Protein AF-A0A960FLU2-F1 (afdb_monomer)

Solvent-accessible surface area (backbone atoms only — not comparable to full-atom values): 10650 Å² total; per-residue (Å²): 139,80,83,83,71,93,53,88,83,49,62,87,50,45,65,53,52,46,10,24,56,33,65,61,5,46,48,40,27,52,54,37,28,43,54,48,35,31,74,69,66,61,40,64,70,74,78,55,88,62,84,93,39,71,61,43,25,52,50,42,4,44,9,71,39,20,44,41,74,74,63,35,96,69,41,38,63,63,48,35,64,67,31,51,87,71,72,49,76,64,57,38,68,63,45,50,53,49,53,65,73,46,57,86,33,58,56,45,65,52,51,40,39,42,39,45,72,73,70,62,47,56,72,68,55,42,24,54,48,32,31,71,61,58,69,33,57,66,75,58,16,47,54,49,47,54,43,48,67,33,90,83,42,35,70,48,52,50,20,61,55,52,11,30,60,51,42,50,63,55,29,63,88,37,67,69,48,50,56,40,68,33,46,47,94,73,49,69,69,72,57,73,108

pLDDT: mean 94.39, std 5.75, range [55.12, 98.5]

Foldseek 3Di:
DDDDPVDDDALLCVLLVCQLVDPPADVVLLVQQCVFVCVPVNNCVSVDDDAPDLLLLQRLQLSNCRQCLVCNPQCLVVSCVVCVVVVRDGDSVVSSVVCVVCPVLLCQLVVLLCCCPVVVDDLVVSLVSCCVRVVDDSVVSNVSSVQCPDPRRVVSSCSNSVSNVLQCQQCVSPVVSSVCSSHPPDGSVNSVD

Nearest PDB structures (foldseek):
  4eqq-assembly1_B  TM=3.904E-01  e=3.796E+00  Streptococcus phage TP-J34
  5sv0-assembly1_B  TM=1.506E-01  e=7.229E+00  Escherichia col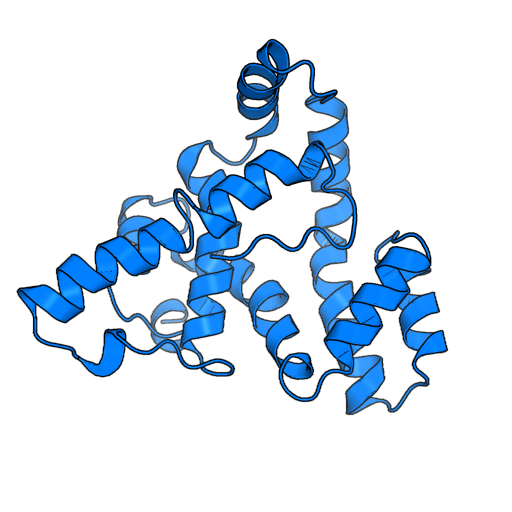i DH1

Radius of gyration: 17.61 Å; Cα contacts (8 Å, |Δi|>4): 225; chains: 1; bounding box: 40×45×48 Å

Sequence (193 aa):
MAINVDLPVLSPTLAHLVAHEAYPGHHTEHSRKEVGLVRRQGHLEETIFLVGTPQCLLAEGLADLGLEVLVGERPEPVVAEHLRPLAVPYDAEVVARVAVATQSLDTVRGNAALLLHEDGADPDEAVAYLERWSLLPRARAEKAVSFLSDPTWRSYISCYVEGLPLCRAWVGGDPARFGRLLSEPLTPAQLQA

Mean predicted aligned error: 3.42 Å

Structure (mmCIF, N/CA/C/O backbone):
data_AF-A0A960FLU2-F1
#
_entry.id   AF-A0A960FLU2-F1
#
loop_
_atom_site.group_PDB
_atom_site.id
_atom_site.type_symbol
_atom_site.label_atom_id
_atom_site.label_alt_id
_atom_site.label_comp_id
_atom_site.label_asym_id
_atom_site.label_entity_id
_atom_site.label_seq_id
_atom_site.pdbx_PDB_ins_code
_atom_site.Cartn_x
_atom_site.Cartn_y
_atom_site.Cartn_z
_atom_site.occupancy
_atom_site.B_iso_or_equiv
_atom_site.auth_seq_id
_atom_site.auth_comp_id
_atom_site.auth_asym_id
_atom_site.auth_atom_id
_atom_site.pdbx_PDB_model_num
ATOM 1 N N . MET A 1 1 ? 6.665 9.732 10.527 1.00 55.12 1 MET A N 1
ATOM 2 C CA . MET A 1 1 ? 6.547 9.827 9.061 1.00 55.12 1 MET A CA 1
ATOM 3 C C . MET A 1 1 ? 7.819 10.449 8.522 1.00 55.12 1 MET A C 1
ATOM 5 O O . MET A 1 1 ? 8.189 11.531 8.970 1.00 55.12 1 MET A O 1
ATOM 9 N N . ALA A 1 2 ? 8.504 9.749 7.629 1.00 62.59 2 ALA A N 1
ATOM 10 C CA . ALA A 1 2 ? 9.664 10.255 6.910 1.00 62.59 2 ALA A CA 1
ATOM 11 C C . ALA A 1 2 ? 9.455 9.894 5.440 1.00 62.59 2 ALA A C 1
ATOM 13 O O . ALA A 1 2 ? 9.234 8.732 5.130 1.00 62.59 2 ALA A O 1
ATOM 14 N N . ILE A 1 3 ? 9.483 10.885 4.551 1.00 69.50 3 ILE A N 1
ATOM 15 C CA . ILE A 1 3 ? 9.337 10.646 3.113 1.00 69.50 3 ILE A CA 1
ATOM 16 C C . ILE A 1 3 ? 10.726 10.339 2.554 1.00 69.50 3 ILE A C 1
ATOM 18 O O . ILE A 1 3 ? 11.650 11.133 2.741 1.00 69.50 3 ILE A O 1
ATOM 22 N N . ASN A 1 4 ? 10.881 9.204 1.868 1.00 68.56 4 ASN A N 1
ATOM 23 C CA . ASN A 1 4 ? 12.124 8.895 1.166 1.00 68.56 4 ASN A CA 1
ATOM 24 C C . ASN A 1 4 ? 12.274 9.824 -0.054 1.00 68.56 4 ASN A C 1
ATOM 26 O O . ASN A 1 4 ? 11.439 9.816 -0.957 1.00 68.56 4 ASN A O 1
ATOM 30 N N . VAL A 1 5 ? 13.347 10.617 -0.063 1.00 76.50 5 VAL A N 1
ATOM 31 C CA . VAL A 1 5 ? 13.680 11.586 -1.122 1.00 76.50 5 VAL A CA 1
ATOM 32 C C . VAL A 1 5 ? 14.936 11.199 -1.914 1.00 76.50 5 VAL A C 1
ATOM 34 O O . VAL A 1 5 ? 15.438 12.006 -2.693 1.00 76.50 5 VAL A O 1
ATOM 37 N N . ASP A 1 6 ? 15.439 9.970 -1.747 1.00 77.62 6 ASP A N 1
ATOM 38 C CA . ASP A 1 6 ? 16.624 9.455 -2.453 1.00 77.62 6 ASP A CA 1
ATOM 39 C C . ASP A 1 6 ? 16.416 9.439 -3.975 1.00 77.62 6 ASP A C 1
ATOM 41 O O . ASP A 1 6 ? 17.362 9.574 -4.750 1.00 77.62 6 ASP A O 1
ATOM 45 N N . LEU A 1 7 ? 15.165 9.266 -4.408 1.00 80.25 7 LEU A N 1
ATOM 46 C CA . LEU A 1 7 ? 14.752 9.322 -5.803 1.00 80.25 7 LEU A CA 1
ATOM 47 C C . LEU A 1 7 ? 13.599 10.318 -5.969 1.00 80.25 7 LEU A C 1
ATOM 49 O O . LEU A 1 7 ? 12.751 10.424 -5.081 1.00 80.25 7 LEU A O 1
ATOM 53 N N . PRO A 1 8 ? 13.504 11.013 -7.119 1.00 85.56 8 PRO A N 1
ATOM 54 C CA . PRO A 1 8 ? 12.396 11.920 -7.378 1.00 85.56 8 PRO A CA 1
ATOM 55 C C . PRO A 1 8 ? 11.039 11.215 -7.282 1.00 85.56 8 PRO A C 1
ATOM 57 O O . PRO A 1 8 ? 10.806 10.185 -7.931 1.00 85.56 8 PRO A O 1
ATOM 60 N N . VAL A 1 9 ? 10.125 11.810 -6.516 1.00 88.12 9 VAL A N 1
ATOM 61 C CA . VAL A 1 9 ? 8.717 11.407 -6.491 1.00 88.12 9 VAL A CA 1
ATOM 62 C C . VAL A 1 9 ? 8.083 11.796 -7.823 1.00 88.12 9 VAL A C 1
ATOM 64 O O . VAL A 1 9 ? 8.209 12.933 -8.276 1.00 88.12 9 VAL A O 1
ATOM 67 N N . LEU A 1 10 ? 7.415 10.841 -8.469 1.00 91.31 10 LEU A N 1
ATOM 68 C CA . LEU A 1 10 ? 6.755 11.079 -9.748 1.00 91.31 10 LEU A CA 1
ATOM 69 C C . LEU A 1 10 ? 5.368 11.681 -9.510 1.00 91.31 10 LEU A C 1
ATOM 71 O O . LEU A 1 10 ? 4.680 11.316 -8.556 1.00 91.3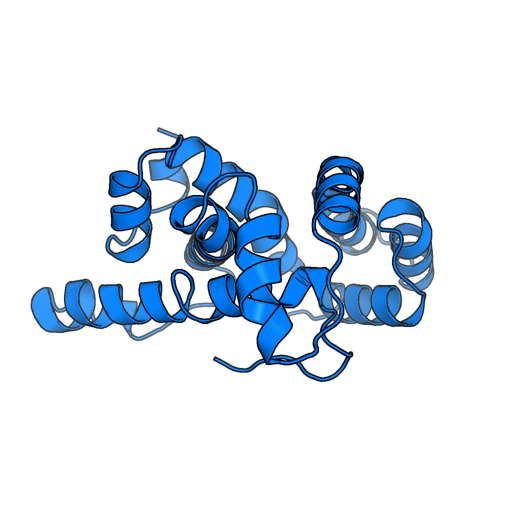1 10 LEU A O 1
ATOM 75 N N . SER A 1 11 ? 4.920 12.560 -10.406 1.00 94.38 11 SER A N 1
ATOM 76 C CA . SER A 1 11 ? 3.579 13.141 -10.307 1.00 94.38 11 SER A CA 1
ATOM 77 C C . SER A 1 11 ? 2.440 12.110 -10.305 1.00 94.38 11 SER A C 1
ATOM 79 O O . SER A 1 11 ? 1.515 12.314 -9.518 1.00 94.38 11 SER A O 1
ATOM 81 N N . PRO A 1 12 ? 2.489 10.976 -11.049 1.00 94.00 12 PRO A N 1
ATOM 82 C CA . PRO A 1 12 ? 1.434 9.961 -10.996 1.00 94.00 12 PRO A CA 1
ATOM 83 C C . PRO A 1 12 ? 1.249 9.346 -9.605 1.00 94.00 12 PRO A C 1
ATOM 85 O O . PRO A 1 12 ? 0.143 8.963 -9.246 1.00 94.00 12 PRO A O 1
ATOM 88 N N . THR A 1 13 ? 2.319 9.278 -8.807 1.00 92.38 13 THR A N 1
ATOM 89 C CA . THR A 1 13 ? 2.320 8.631 -7.487 1.00 92.38 13 THR A CA 1
ATOM 90 C C . THR A 1 13 ? 2.157 9.616 -6.333 1.00 92.38 13 THR A C 1
ATOM 92 O O . THR A 1 13 ? 2.049 9.192 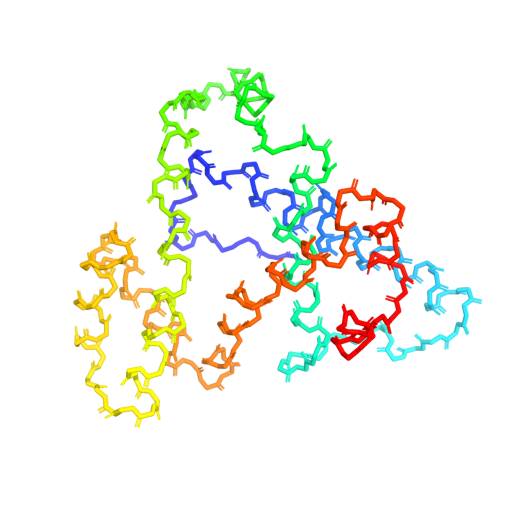-5.188 1.00 92.38 13 THR A O 1
ATOM 95 N N . LEU A 1 14 ? 2.166 10.927 -6.593 1.00 93.69 14 LEU A N 1
ATOM 96 C CA . LEU A 1 14 ? 2.223 11.943 -5.540 1.00 93.69 14 LEU A CA 1
ATOM 97 C C . LEU A 1 14 ? 0.985 11.920 -4.635 1.00 93.69 14 LEU A C 1
ATOM 99 O O . LEU A 1 14 ? 1.120 11.943 -3.416 1.00 93.69 14 LEU A O 1
ATOM 103 N N . ALA A 1 15 ? -0.213 11.839 -5.218 1.00 95.06 15 ALA A N 1
ATOM 104 C CA . ALA A 1 15 ? -1.447 11.768 -4.437 1.00 95.06 15 ALA A CA 1
ATOM 105 C C . ALA A 1 15 ? -1.540 10.475 -3.620 1.00 95.06 15 ALA A C 1
ATOM 107 O O . ALA A 1 15 ? -1.931 10.522 -2.458 1.00 95.06 15 ALA A O 1
ATOM 108 N N . HIS A 1 16 ? -1.124 9.347 -4.206 1.00 94.81 16 HIS A N 1
ATOM 109 C CA . HIS A 1 16 ? -1.042 8.073 -3.498 1.00 94.81 16 HIS A CA 1
ATOM 110 C C . HIS A 1 16 ? -0.084 8.169 -2.309 1.00 94.81 16 HIS A C 1
ATOM 112 O O . HIS A 1 16 ? -0.468 7.835 -1.199 1.00 94.81 16 HIS A O 1
ATOM 118 N N . LEU A 1 17 ? 1.125 8.704 -2.510 1.00 94.81 17 LEU A N 1
ATOM 119 C CA . LEU A 1 17 ? 2.109 8.902 -1.444 1.00 94.81 17 LEU A CA 1
ATOM 120 C C . LEU A 1 17 ? 1.552 9.762 -0.301 1.00 94.81 17 LEU A C 1
ATOM 122 O O . LEU A 1 17 ? 1.697 9.410 0.865 1.00 94.81 17 LEU A O 1
ATOM 126 N N . VAL A 1 18 ? 0.896 10.882 -0.623 1.00 94.50 18 VAL A N 1
ATOM 127 C CA . VAL A 1 18 ? 0.281 11.752 0.390 1.00 94.50 18 VAL A CA 1
ATOM 128 C C . VAL A 1 18 ? -0.824 11.016 1.146 1.00 94.50 18 VAL A C 1
ATOM 130 O O . VAL A 1 18 ? -0.888 11.115 2.370 1.00 94.50 18 VAL A O 1
ATOM 133 N N . ALA A 1 19 ? -1.680 10.277 0.442 1.00 96.38 19 ALA A N 1
ATOM 134 C CA . ALA A 1 19 ? -2.761 9.532 1.069 1.00 96.38 19 ALA A CA 1
ATOM 135 C C . ALA A 1 19 ? -2.239 8.413 1.979 1.00 96.38 19 ALA A C 1
ATOM 137 O O . ALA A 1 19 ? -2.699 8.295 3.114 1.00 96.38 19 ALA A O 1
ATOM 138 N N . HIS A 1 20 ? -1.252 7.662 1.494 1.00 97.12 20 HIS A N 1
ATOM 139 C CA . HIS A 1 20 ? -0.608 6.542 2.169 1.00 97.12 20 HIS A CA 1
ATOM 140 C C . HIS A 1 20 ? 0.090 6.989 3.462 1.00 97.12 20 HIS A C 1
ATOM 142 O O . HIS A 1 20 ? -0.160 6.447 4.535 1.00 97.12 20 HIS A O 1
ATOM 148 N N . GLU A 1 21 ? 0.900 8.045 3.401 1.00 96.19 21 GLU A N 1
ATOM 149 C CA . GLU A 1 21 ? 1.675 8.508 4.557 1.00 96.19 21 GLU A CA 1
ATOM 150 C C . GLU A 1 21 ? 0.840 9.343 5.542 1.00 96.19 21 GLU A C 1
ATOM 152 O O . GLU A 1 21 ? 1.050 9.297 6.760 1.00 96.19 21 GLU A O 1
ATOM 157 N N . ALA A 1 22 ? -0.123 10.118 5.028 1.00 95.88 22 ALA A N 1
ATOM 158 C CA . ALA A 1 22 ? -0.878 11.091 5.808 1.00 95.88 22 ALA A CA 1
ATOM 159 C C . ALA A 1 22 ? -2.368 10.730 5.947 1.00 95.88 22 ALA A C 1
ATOM 161 O O . ALA A 1 22 ? -2.758 9.948 6.823 1.00 95.88 22 ALA A O 1
ATOM 162 N N . TYR A 1 23 ? -3.224 11.365 5.143 1.00 95.75 23 TYR A N 1
ATOM 163 C CA . TYR A 1 23 ? -4.669 11.189 5.214 1.00 95.75 23 TYR A CA 1
ATOM 164 C C . TYR A 1 23 ? -5.213 10.541 3.936 1.00 95.75 23 TYR A C 1
ATOM 166 O O . TYR A 1 23 ? -5.055 11.143 2.875 1.00 95.75 23 TYR A O 1
ATOM 174 N N . PRO A 1 24 ? -5.912 9.390 4.024 1.00 96.12 24 PRO A N 1
ATOM 175 C CA . PRO A 1 24 ? -6.377 8.731 5.249 1.00 96.12 24 PRO A CA 1
ATOM 176 C C . PRO A 1 24 ? -5.504 7.545 5.728 1.00 96.12 24 PRO A C 1
ATOM 178 O O . PRO A 1 24 ? -6.016 6.713 6.469 1.00 96.12 24 PRO A O 1
ATOM 181 N N . GLY A 1 25 ? -4.232 7.443 5.324 1.00 97.12 25 GLY A N 1
ATOM 182 C CA . GLY A 1 25 ? -3.327 6.326 5.647 1.00 97.12 25 GLY A CA 1
ATOM 183 C C . GLY A 1 25 ? -2.648 6.393 7.025 1.00 97.12 25 GLY A C 1
ATOM 184 O O . GLY A 1 25 ? -3.298 6.676 8.036 1.00 97.12 25 GLY A O 1
ATOM 185 N N . HIS A 1 26 ? -1.341 6.117 7.093 1.00 96.88 26 HIS A N 1
ATOM 186 C CA . HIS A 1 26 ? -0.595 5.852 8.334 1.00 96.88 26 HIS A CA 1
ATOM 187 C C . HIS A 1 26 ? -0.776 6.902 9.430 1.00 96.88 26 HIS A C 1
ATOM 189 O O . HIS A 1 26 ? -1.012 6.562 10.590 1.00 96.88 26 HIS A O 1
ATOM 195 N N . HIS A 1 27 ? -0.667 8.195 9.111 1.00 96.75 27 HIS A N 1
ATOM 196 C CA . HIS A 1 27 ? -0.875 9.235 10.123 1.00 96.75 27 HIS A CA 1
ATOM 197 C C . HIS A 1 27 ? -2.286 9.164 10.724 1.00 96.75 27 HIS A C 1
ATOM 199 O O . HIS A 1 27 ? -2.468 9.359 11.929 1.00 96.75 27 HIS A O 1
ATOM 205 N N . THR A 1 28 ? -3.288 8.888 9.891 1.00 97.75 28 THR A N 1
ATOM 206 C CA . THR A 1 28 ? -4.689 8.797 10.311 1.00 97.75 28 THR A CA 1
ATOM 207 C C . THR A 1 28 ? -4.927 7.566 11.171 1.00 97.75 28 THR A C 1
ATOM 209 O O . THR A 1 28 ? -5.568 7.685 12.217 1.00 97.75 28 THR A O 1
ATOM 212 N N . GLU A 1 29 ? -4.376 6.418 10.778 1.00 97.69 29 GLU A N 1
ATOM 213 C CA . GLU A 1 29 ? -4.399 5.187 11.571 1.00 97.69 29 GLU A CA 1
ATOM 214 C C . GLU A 1 29 ? -3.801 5.422 12.960 1.00 97.69 29 GLU A C 1
ATOM 216 O O . GLU A 1 29 ? -4.494 5.262 13.968 1.00 97.69 29 GLU A O 1
ATOM 221 N N . HIS A 1 30 ? -2.546 5.875 13.023 1.00 95.94 30 HIS A N 1
ATOM 222 C CA . HIS A 1 30 ? -1.855 6.096 14.290 1.00 95.94 30 HIS A CA 1
ATOM 223 C C . HIS A 1 30 ? -2.591 7.112 15.163 1.00 95.94 30 HIS A C 1
ATOM 225 O O . HIS A 1 30 ? -2.774 6.883 16.354 1.00 95.94 30 HIS A O 1
ATOM 231 N N . SER A 1 31 ? -3.085 8.207 14.578 1.00 97.44 31 SER A N 1
ATOM 232 C CA . SER A 1 31 ? -3.830 9.229 15.324 1.00 97.44 31 SER A CA 1
ATOM 233 C C . SER A 1 31 ? -5.127 8.681 15.921 1.00 97.44 31 SER A C 1
ATOM 235 O O . SER A 1 31 ? -5.475 8.993 17.064 1.00 97.44 31 SER A O 1
ATOM 237 N N . ARG A 1 32 ? -5.868 7.864 15.164 1.00 97.75 32 ARG A N 1
ATOM 238 C CA . ARG A 1 32 ? -7.129 7.280 15.636 1.00 97.75 32 ARG A CA 1
ATOM 239 C C . ARG A 1 32 ? -6.889 6.188 16.679 1.00 97.75 32 ARG A C 1
ATOM 241 O O . ARG A 1 32 ? -7.616 6.176 17.674 1.00 97.75 32 ARG A O 1
ATOM 248 N N . LYS A 1 33 ? -5.871 5.340 16.510 1.00 97.50 33 LYS A N 1
ATOM 249 C CA . LYS A 1 33 ? -5.488 4.308 17.491 1.00 97.50 33 LYS A CA 1
ATOM 250 C C . LYS A 1 33 ? -4.900 4.907 18.773 1.00 97.50 33 LYS A C 1
ATOM 252 O O . LYS A 1 33 ? -5.294 4.491 19.857 1.00 97.50 33 LYS A O 1
ATOM 257 N N . GLU A 1 34 ? -4.100 5.966 18.687 1.00 97.81 34 GLU A N 1
ATOM 258 C CA . GLU A 1 34 ? -3.619 6.730 19.851 1.00 97.81 34 GLU A CA 1
ATOM 259 C C . GLU A 1 34 ? -4.792 7.277 20.685 1.00 97.81 34 GLU A C 1
ATOM 261 O O . GLU A 1 34 ? -4.861 7.108 21.903 1.00 97.81 34 GLU A O 1
ATOM 266 N N . VAL A 1 35 ? -5.781 7.910 20.046 1.00 98.25 35 VAL A N 1
ATOM 267 C CA . VAL A 1 35 ? -6.949 8.437 20.772 1.00 98.25 35 VAL A CA 1
ATOM 268 C C . VAL A 1 35 ? -7.853 7.313 21.288 1.00 98.25 35 VAL A C 1
ATOM 270 O O . VAL A 1 35 ? -8.369 7.405 22.403 1.00 98.25 35 VAL A O 1
ATOM 273 N N . GLY A 1 36 ? -8.097 6.288 20.473 1.00 98.38 36 GLY A N 1
ATOM 274 C CA . GLY A 1 36 ? -9.055 5.220 20.749 1.00 98.38 36 GLY A CA 1
ATOM 275 C C . GLY A 1 36 ? -8.530 4.139 21.689 1.00 98.38 36 GLY A C 1
ATOM 276 O O . GLY A 1 36 ? -9.157 3.871 22.711 1.00 98.38 36 GLY A O 1
ATOM 277 N N . LEU A 1 37 ? -7.402 3.525 21.347 1.00 98.06 37 LEU A N 1
ATOM 278 C CA . LEU A 1 37 ? -6.838 2.370 22.045 1.00 98.06 37 LEU A CA 1
ATOM 279 C C . LEU A 1 37 ? -5.944 2.811 23.207 1.00 98.06 37 LEU A C 1
ATOM 281 O O . LEU A 1 37 ? -6.156 2.380 24.338 1.00 98.06 37 LEU A O 1
ATOM 285 N N . VAL A 1 38 ? -5.022 3.751 22.980 1.00 98.25 38 VAL A N 1
ATOM 286 C CA . VAL A 1 38 ? -4.087 4.185 24.033 1.00 98.25 38 VAL A CA 1
ATOM 287 C C . VAL A 1 38 ? -4.802 5.050 25.073 1.00 98.25 38 VAL A C 1
ATOM 289 O O . VAL A 1 38 ? -4.935 4.661 26.232 1.00 98.25 38 VAL A O 1
ATOM 292 N N . ARG A 1 39 ? -5.309 6.227 24.683 1.00 98.31 39 ARG A N 1
ATOM 293 C CA . ARG A 1 39 ? -5.807 7.224 25.653 1.00 98.31 39 ARG A CA 1
ATOM 294 C C . ARG A 1 39 ? -7.134 6.861 26.305 1.00 98.31 39 ARG A C 1
ATOM 296 O O . ARG A 1 39 ? -7.355 7.224 27.457 1.00 98.31 39 ARG A O 1
ATOM 303 N N . ARG A 1 40 ? -8.047 6.223 25.567 1.00 98.19 40 ARG A N 1
ATOM 304 C CA . ARG A 1 40 ? -9.391 5.894 26.073 1.00 98.19 40 ARG A CA 1
ATOM 305 C C . ARG A 1 40 ? -9.484 4.491 26.667 1.00 98.19 40 ARG A C 1
ATOM 307 O O . ARG A 1 40 ? -10.233 4.325 27.623 1.00 98.19 40 ARG A O 1
ATOM 314 N N . GLN A 1 41 ? -8.770 3.509 26.113 1.00 98.06 41 GLN A N 1
ATOM 315 C CA . GLN A 1 41 ? -8.857 2.106 26.550 1.00 98.06 41 GLN A CA 1
ATOM 316 C C . GLN A 1 41 ? -7.631 1.640 27.349 1.00 98.06 41 GLN A C 1
ATOM 318 O O . GLN A 1 41 ? -7.711 0.623 28.030 1.00 98.06 41 GLN A O 1
ATOM 323 N N . GLY A 1 42 ? -6.527 2.395 27.344 1.00 97.94 42 GLY A N 1
ATOM 324 C CA . GLY A 1 42 ? -5.332 2.078 28.127 1.00 97.94 42 GLY A CA 1
ATOM 325 C C . GLY A 1 42 ? -4.436 0.997 27.514 1.00 97.94 42 GLY A C 1
ATOM 326 O O . GLY A 1 42 ? -3.609 0.442 28.234 1.00 97.94 42 GLY A O 1
ATOM 327 N N . HIS A 1 43 ? -4.580 0.695 26.220 1.00 97.25 43 HIS A N 1
ATOM 328 C CA . HIS A 1 43 ? -3.757 -0.290 25.507 1.00 97.25 43 HIS A CA 1
ATOM 329 C C . HIS A 1 43 ? -2.385 0.317 25.186 1.00 97.25 43 HIS A C 1
ATOM 331 O O . HIS A 1 43 ? -2.170 0.886 24.115 1.00 97.25 43 HIS A O 1
ATOM 337 N N . LEU A 1 44 ? -1.465 0.281 26.151 1.00 96.38 44 LEU A N 1
ATOM 338 C CA . LEU A 1 44 ? -0.142 0.901 26.022 1.00 96.38 44 LEU A CA 1
ATOM 339 C C . LEU A 1 44 ? 0.736 0.221 24.966 1.00 96.38 44 LEU A C 1
ATOM 34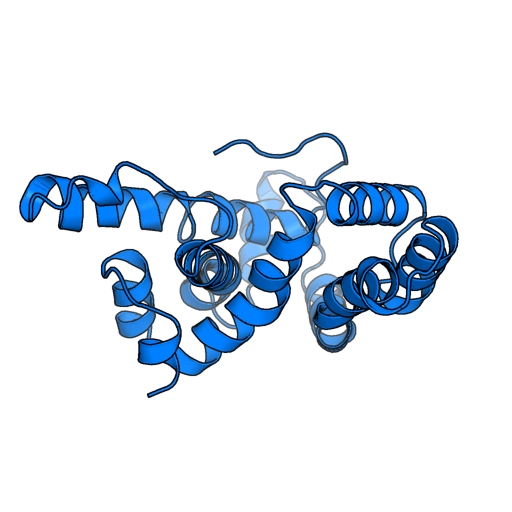1 O O . LEU A 1 44 ? 1.648 0.854 24.443 1.00 96.38 44 LEU A O 1
ATOM 345 N N . GLU A 1 45 ? 0.467 -1.034 24.625 1.00 93.81 45 GLU A N 1
ATOM 346 C CA . GLU A 1 45 ? 1.136 -1.756 23.544 1.00 93.81 45 GLU A CA 1
ATOM 347 C C . GLU A 1 45 ? 1.005 -1.039 22.191 1.00 93.81 45 GLU A C 1
ATOM 349 O O . GLU A 1 45 ? 1.957 -1.035 21.417 1.00 93.81 45 GLU A O 1
ATOM 354 N N . GLU A 1 46 ? -0.096 -0.318 21.958 1.00 94.50 46 GLU A N 1
ATOM 355 C CA . GLU A 1 46 ? -0.333 0.458 20.730 1.00 94.50 46 GLU A CA 1
ATOM 356 C C . GLU A 1 46 ? 0.522 1.739 20.646 1.00 94.50 46 GLU A C 1
ATOM 358 O O . GLU A 1 46 ? 0.474 2.463 19.653 1.00 94.50 46 GLU A O 1
ATOM 363 N N . THR A 1 47 ? 1.338 2.027 21.669 1.00 94.69 47 THR A N 1
ATOM 364 C CA . THR A 1 47 ? 2.362 3.091 21.614 1.00 94.69 47 THR A CA 1
ATOM 365 C C . THR A 1 47 ? 3.645 2.648 20.909 1.00 94.69 47 THR A C 1
ATOM 367 O O . THR A 1 47 ? 4.525 3.473 20.650 1.00 94.69 47 THR A O 1
ATOM 370 N N . ILE A 1 48 ? 3.762 1.356 20.587 1.00 93.19 48 ILE A N 1
ATOM 371 C CA . ILE A 1 48 ? 4.908 0.761 19.903 1.00 93.19 48 ILE A CA 1
ATOM 372 C C . ILE A 1 48 ? 4.429 0.146 18.586 1.00 93.19 48 ILE A C 1
ATOM 374 O O . ILE A 1 48 ? 3.503 -0.656 18.568 1.00 93.19 48 ILE A O 1
ATOM 378 N N . PHE A 1 49 ? 5.103 0.477 17.484 1.00 90.94 49 PHE A N 1
ATOM 379 C CA . PHE A 1 49 ? 4.885 -0.171 16.191 1.00 90.94 49 PHE A CA 1
ATOM 380 C C . PHE A 1 49 ? 6.016 -1.168 15.922 1.00 90.94 49 PHE A C 1
ATOM 382 O O . PHE A 1 49 ? 7.175 -0.773 15.765 1.00 90.94 49 PHE A O 1
ATOM 389 N N . LEU A 1 50 ? 5.699 -2.465 15.906 1.00 90.25 50 LEU A N 1
ATOM 390 C CA . LEU A 1 50 ? 6.690 -3.527 15.724 1.00 90.25 50 LEU A CA 1
ATOM 391 C C . LEU A 1 50 ? 6.784 -3.944 14.253 1.00 90.25 50 LEU A C 1
ATOM 393 O O . LEU A 1 50 ? 5.882 -4.588 13.716 1.00 90.25 50 LEU A O 1
ATOM 397 N N . VAL A 1 51 ? 7.914 -3.614 13.624 1.00 89.75 51 VAL A N 1
ATOM 398 C CA . VAL A 1 51 ? 8.246 -4.025 12.251 1.00 89.75 51 VAL A CA 1
ATOM 399 C C . VAL A 1 51 ? 8.335 -5.552 12.158 1.00 89.75 51 VAL A C 1
ATOM 401 O O . VAL A 1 51 ? 8.859 -6.209 13.057 1.00 89.75 51 VAL A O 1
ATOM 404 N N . GLY A 1 52 ? 7.834 -6.122 11.059 1.00 86.44 52 GLY A N 1
ATOM 405 C CA . GLY A 1 52 ? 7.861 -7.569 10.820 1.00 86.44 52 GLY A CA 1
ATOM 406 C C . GLY A 1 52 ? 6.742 -8.340 11.525 1.00 86.44 52 GLY A C 1
ATOM 407 O O . GLY A 1 52 ? 6.837 -9.557 11.677 1.00 86.44 52 GLY A O 1
ATOM 408 N N . THR A 1 53 ? 5.684 -7.652 11.956 1.00 91.44 53 THR A N 1
ATOM 409 C CA . THR A 1 53 ? 4.496 -8.267 12.562 1.00 91.44 53 THR A CA 1
ATOM 410 C C . THR A 1 53 ? 3.283 -8.178 11.628 1.00 91.44 53 THR A C 1
ATOM 412 O O . THR A 1 53 ? 3.272 -7.357 10.707 1.00 91.44 53 THR A O 1
ATOM 415 N N . PRO A 1 54 ? 2.214 -8.967 11.867 1.00 91.94 54 PRO A N 1
ATOM 416 C CA . PRO A 1 54 ? 0.959 -8.846 11.120 1.00 91.94 54 PRO A CA 1
ATOM 417 C C . PRO A 1 54 ? 0.331 -7.443 11.137 1.00 91.94 54 PRO A C 1
ATOM 419 O O . PRO A 1 54 ? -0.472 -7.134 10.261 1.00 91.94 54 PRO A O 1
ATOM 422 N N . GLN A 1 55 ? 0.700 -6.590 12.102 1.00 93.88 55 GLN A N 1
ATOM 423 C CA . GLN A 1 55 ? 0.288 -5.186 12.142 1.00 93.88 55 GLN A CA 1
ATOM 424 C C . GLN A 1 55 ? 0.754 -4.432 10.890 1.00 93.88 55 GLN A C 1
ATOM 426 O O . GLN A 1 55 ? -0.019 -3.661 10.330 1.00 93.88 55 GLN A O 1
ATOM 431 N N . CYS A 1 56 ? 1.973 -4.698 10.410 1.00 95.38 56 CYS A N 1
ATOM 432 C CA . CYS A 1 56 ? 2.528 -4.051 9.221 1.00 95.38 56 CYS A CA 1
ATOM 433 C C . CYS A 1 56 ? 1.728 -4.392 7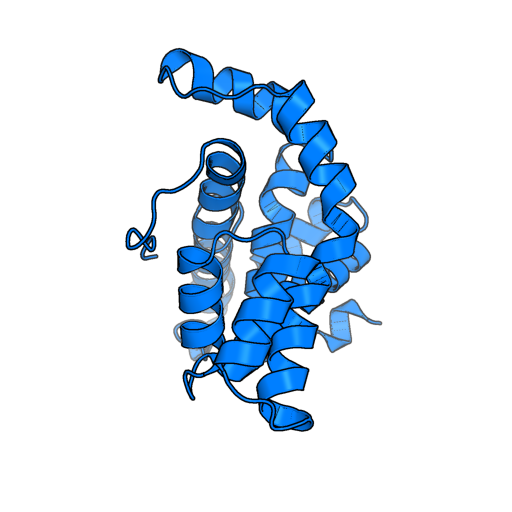.962 1.00 95.38 56 CYS A C 1
ATOM 435 O O . CYS A 1 56 ? 1.429 -3.503 7.178 1.00 95.38 56 CYS A O 1
ATOM 437 N N . LEU A 1 57 ? 1.305 -5.652 7.803 1.00 96.38 57 LEU A N 1
ATOM 438 C CA . LEU A 1 57 ? 0.473 -6.070 6.669 1.00 96.38 57 LEU A CA 1
ATOM 439 C C . LEU A 1 57 ? -0.814 -5.236 6.577 1.00 96.38 57 LEU A C 1
ATOM 441 O O . LEU A 1 57 ? -1.197 -4.795 5.496 1.00 96.38 57 LEU A O 1
ATOM 445 N N . LEU A 1 58 ? -1.474 -5.013 7.716 1.00 97.31 58 LEU A N 1
ATOM 446 C CA . LEU A 1 58 ? -2.708 -4.232 7.762 1.00 97.31 58 LEU A CA 1
ATOM 447 C C . LEU A 1 58 ? -2.455 -2.736 7.593 1.00 97.31 58 LEU A C 1
ATOM 449 O O . LEU A 1 58 ? -3.224 -2.088 6.888 1.00 97.31 58 LEU A O 1
ATOM 453 N N . ALA A 1 59 ? -1.396 -2.209 8.213 1.00 96.75 59 ALA A N 1
ATOM 454 C CA . ALA A 1 59 ? -1.017 -0.803 8.120 1.00 96.75 59 ALA A CA 1
ATOM 455 C C . ALA A 1 59 ? -0.667 -0.404 6.677 1.00 96.75 59 ALA A C 1
ATOM 457 O O . ALA A 1 59 ? -1.173 0.599 6.183 1.00 96.75 59 ALA A O 1
ATOM 458 N N . GLU A 1 60 ? 0.136 -1.209 5.975 1.00 97.31 60 GLU A N 1
ATOM 459 C CA . GLU A 1 60 ? 0.457 -0.978 4.559 1.00 97.31 60 GLU A CA 1
ATOM 460 C C . GLU A 1 60 ? -0.787 -1.149 3.681 1.00 97.31 60 GLU A C 1
ATOM 462 O O . GLU A 1 60 ? -1.121 -0.281 2.875 1.00 97.31 60 GLU A O 1
ATOM 467 N N . GLY A 1 61 ? -1.550 -2.226 3.896 1.00 97.75 61 GLY A N 1
ATOM 468 C CA . GLY A 1 61 ? -2.745 -2.505 3.105 1.00 97.75 61 GLY A CA 1
ATOM 469 C C . GLY A 1 61 ? -3.832 -1.437 3.215 1.00 97.75 61 GLY A C 1
ATOM 470 O O . GLY A 1 61 ? -4.470 -1.101 2.217 1.00 97.75 61 GLY A O 1
ATOM 471 N N . LEU A 1 62 ? -4.060 -0.883 4.412 1.00 97.94 62 LEU A N 1
ATOM 472 C CA . LEU A 1 62 ? -5.013 0.216 4.591 1.00 97.94 62 LEU A CA 1
ATOM 473 C C . LEU A 1 62 ? -4.475 1.542 4.042 1.00 97.94 62 LEU A C 1
ATOM 475 O O . LEU A 1 62 ? -5.267 2.360 3.573 1.00 97.94 62 LEU A O 1
ATOM 479 N N . ALA A 1 63 ? -3.158 1.760 4.079 1.00 97.75 63 ALA A N 1
ATOM 480 C CA . ALA A 1 63 ? -2.545 2.985 3.580 1.00 97.75 63 ALA A CA 1
ATOM 481 C C . ALA A 1 63 ? -2.613 3.039 2.047 1.00 97.75 63 ALA A C 1
ATOM 483 O O . ALA A 1 63 ? -3.055 4.051 1.498 1.00 97.75 63 ALA A O 1
ATOM 484 N N . ASP A 1 64 ? -2.307 1.927 1.373 1.00 96.81 64 ASP A N 1
ATOM 485 C CA . ASP A 1 64 ? -2.455 1.774 -0.083 1.00 96.81 64 ASP A CA 1
ATOM 486 C C . ASP A 1 64 ? -3.919 1.878 -0.542 1.00 96.81 64 ASP A C 1
ATOM 488 O O . ASP A 1 64 ? -4.217 2.419 -1.607 1.00 96.81 64 ASP A O 1
ATOM 492 N N . LEU A 1 65 ? -4.867 1.412 0.279 1.00 97.31 65 LEU A N 1
ATOM 493 C CA . LEU A 1 65 ? -6.298 1.489 -0.028 1.00 97.31 65 LEU A CA 1
ATOM 494 C C . LEU A 1 65 ? -6.895 2.892 0.201 1.00 97.31 65 LEU A C 1
ATOM 496 O O . LEU A 1 65 ? -7.959 3.222 -0.330 1.00 97.31 65 LEU A O 1
ATOM 500 N N . GLY A 1 66 ? -6.237 3.734 0.998 1.00 97.38 66 GLY A N 1
ATOM 501 C CA . GLY A 1 66 ? -6.825 4.963 1.528 1.00 97.38 66 GLY A CA 1
ATOM 502 C C . GLY A 1 66 ? -7.301 5.957 0.466 1.00 97.38 66 GLY A C 1
ATOM 503 O O . GLY A 1 66 ? -8.372 6.548 0.618 1.00 97.38 66 GLY A O 1
ATOM 504 N N . LEU A 1 67 ? -6.543 6.129 -0.623 1.00 96.56 67 LEU A N 1
ATOM 505 C CA . LEU A 1 67 ? -6.923 7.049 -1.703 1.00 96.56 67 LEU A CA 1
ATOM 506 C C . LEU A 1 67 ? -8.183 6.575 -2.442 1.00 96.56 67 LEU A C 1
ATOM 508 O O . LEU A 1 67 ? -9.066 7.385 -2.725 1.00 96.56 67 LEU A O 1
ATOM 512 N N . GLU A 1 68 ? -8.274 5.272 -2.712 1.00 95.69 68 GLU A N 1
ATOM 513 C CA . GLU A 1 68 ? -9.430 4.644 -3.364 1.00 95.69 68 GLU A CA 1
ATOM 514 C C . GLU A 1 68 ? -10.689 4.794 -2.505 1.00 95.69 68 GLU A C 1
ATOM 516 O O . GLU A 1 68 ? -11.744 5.149 -3.018 1.00 95.69 68 GLU A O 1
ATOM 521 N N . VAL A 1 69 ? -10.589 4.619 -1.185 1.00 96.44 69 VAL A N 1
ATOM 522 C CA . VAL A 1 69 ? -11.739 4.813 -0.283 1.00 96.44 69 VAL A CA 1
ATOM 523 C C . VAL A 1 69 ? -12.170 6.278 -0.210 1.00 96.44 69 VAL A C 1
ATOM 525 O O . VAL A 1 69 ? -13.362 6.565 -0.108 1.00 96.44 69 VAL A O 1
ATOM 528 N N . LEU A 1 70 ? -11.216 7.212 -0.247 1.00 94.94 70 LEU A N 1
ATOM 529 C CA . LEU A 1 70 ? -11.506 8.640 -0.137 1.00 94.94 70 LEU A CA 1
ATOM 530 C C . LEU A 1 70 ? -12.146 9.214 -1.408 1.00 94.94 70 LEU A C 1
ATOM 532 O O . LEU A 1 70 ? -13.041 10.053 -1.314 1.00 94.94 70 LEU A O 1
ATOM 536 N N . VAL A 1 71 ? -11.657 8.806 -2.581 1.00 94.38 71 VAL A N 1
ATOM 537 C CA . VAL A 1 71 ? -11.969 9.456 -3.868 1.00 94.38 71 VAL A CA 1
ATOM 538 C C . VAL A 1 71 ? -12.738 8.536 -4.824 1.00 94.38 71 VAL A C 1
ATOM 540 O O . VAL A 1 71 ? -13.429 9.017 -5.722 1.00 94.38 71 VAL A O 1
ATOM 543 N N . GLY A 1 72 ? -12.670 7.223 -4.619 1.00 93.19 72 GLY A N 1
ATOM 544 C CA . GLY A 1 72 ? -13.194 6.192 -5.513 1.00 93.19 72 GLY A CA 1
ATOM 545 C C . GLY A 1 72 ? -12.112 5.560 -6.394 1.00 93.19 72 GLY A C 1
ATOM 546 O O . GLY A 1 72 ? -10.949 5.959 -6.382 1.00 93.19 72 GLY A O 1
ATOM 547 N N . GLU A 1 73 ? -12.517 4.585 -7.212 1.00 90.25 73 GLU A N 1
ATOM 548 C CA . GLU A 1 73 ? -11.633 3.779 -8.078 1.00 90.25 73 GLU A CA 1
ATOM 549 C C . GLU A 1 73 ? -10.935 4.572 -9.199 1.00 90.25 73 GLU A C 1
ATOM 551 O O . GLU A 1 73 ? -10.022 4.066 -9.849 1.00 90.25 73 GLU A O 1
ATOM 556 N N . ARG A 1 74 ? -11.368 5.813 -9.453 1.00 92.75 74 ARG A N 1
ATOM 557 C CA . ARG A 1 74 ? -10.807 6.710 -10.475 1.00 92.75 74 ARG A CA 1
ATOM 558 C C . ARG A 1 74 ? -10.391 8.040 -9.845 1.00 92.75 74 ARG A C 1
ATOM 560 O O . ARG A 1 74 ? -11.081 9.045 -10.035 1.00 92.75 74 ARG A O 1
ATOM 567 N N . PRO A 1 75 ? -9.292 8.068 -9.069 1.00 94.94 75 PRO A N 1
ATOM 568 C CA . PRO A 1 75 ? -8.858 9.278 -8.382 1.00 94.94 75 PRO A CA 1
ATOM 569 C C . PRO A 1 75 ? -8.237 10.317 -9.326 1.00 94.94 75 PRO A C 1
ATOM 571 O O . PRO A 1 75 ? -8.124 11.485 -8.958 1.00 94.94 75 PRO A O 1
ATOM 574 N N . GLU A 1 76 ? -7.830 9.932 -10.539 1.00 97.00 76 GLU A N 1
ATOM 575 C CA . GLU A 1 76 ? -6.982 10.750 -11.412 1.00 97.00 76 GLU A CA 1
ATOM 576 C C . GLU A 1 76 ? -7.578 12.119 -11.778 1.00 97.00 76 GLU A C 1
ATOM 578 O O . GLU A 1 76 ? -6.834 13.102 -11.733 1.00 97.00 76 GLU A O 1
ATOM 583 N N . PRO A 1 77 ? -8.884 12.257 -12.093 1.00 96.75 77 PRO A N 1
ATOM 584 C CA . PRO A 1 77 ? -9.478 13.566 -12.366 1.00 96.75 77 PRO A CA 1
ATOM 585 C C . PRO A 1 77 ? -9.394 14.514 -11.163 1.00 96.75 77 PRO A C 1
ATOM 587 O O . PRO A 1 77 ? -8.992 15.666 -11.310 1.00 96.75 77 PRO A O 1
ATOM 590 N N . VAL A 1 78 ? -9.694 14.011 -9.962 1.00 96.69 78 VAL A N 1
ATOM 591 C CA . VAL A 1 78 ? -9.633 14.788 -8.713 1.00 96.69 78 VAL A CA 1
ATOM 592 C C . VAL A 1 78 ? -8.187 15.167 -8.389 1.00 96.69 78 VAL A C 1
ATOM 594 O O . VAL A 1 78 ? -7.894 16.309 -8.032 1.00 96.69 78 VAL A O 1
ATOM 597 N N . VAL A 1 79 ? -7.245 14.241 -8.579 1.00 96.94 79 VAL A N 1
ATOM 598 C CA . VAL A 1 79 ? -5.812 14.513 -8.402 1.00 96.94 79 VAL A CA 1
ATOM 599 C C . VAL A 1 79 ? -5.332 15.594 -9.374 1.00 96.94 79 VAL A C 1
ATOM 601 O O . VAL A 1 79 ? -4.635 16.520 -8.957 1.00 96.94 79 VAL A O 1
ATOM 604 N N . ALA A 1 80 ? -5.735 15.535 -10.645 1.00 97.44 80 ALA A N 1
ATOM 605 C CA . ALA A 1 80 ? -5.379 16.547 -11.637 1.00 97.44 80 ALA A CA 1
ATOM 606 C C . ALA A 1 80 ? -5.880 17.947 -11.241 1.00 97.44 80 ALA A C 1
ATOM 608 O O . ALA A 1 80 ? -5.143 18.930 -11.376 1.00 97.44 80 ALA A O 1
ATOM 609 N N . GLU A 1 81 ? -7.098 18.048 -10.701 1.00 96.94 81 GLU A N 1
ATOM 610 C CA . GLU A 1 81 ? -7.648 19.309 -10.193 1.00 96.94 81 GLU A CA 1
ATOM 611 C C . GLU A 1 81 ? -6.808 19.897 -9.052 1.00 96.94 81 GLU A C 1
ATOM 613 O O . GLU A 1 81 ? -6.557 21.106 -9.050 1.00 96.94 81 GLU A O 1
ATOM 618 N N . HIS A 1 82 ? -6.322 19.058 -8.132 1.00 95.44 82 HIS A N 1
ATOM 619 C CA . HIS A 1 82 ? -5.468 19.479 -7.017 1.00 95.44 82 HIS A CA 1
ATOM 620 C C . HIS A 1 82 ? -4.036 19.839 -7.433 1.00 95.44 82 HIS A C 1
ATOM 622 O O . HIS A 1 82 ? -3.436 20.736 -6.838 1.00 95.44 82 HIS A O 1
ATOM 628 N N . LEU A 1 83 ? -3.479 19.172 -8.445 1.00 96.12 83 LEU A N 1
ATOM 629 C CA . LEU A 1 83 ? -2.105 19.408 -8.904 1.00 96.12 83 LEU A CA 1
ATOM 630 C C . LEU A 1 83 ? -1.979 20.606 -9.853 1.00 96.12 83 LEU A C 1
ATOM 632 O O . LEU A 1 83 ? -0.929 21.255 -9.892 1.00 96.12 83 LEU A O 1
ATOM 636 N N . ARG A 1 84 ? -3.047 20.956 -10.579 1.00 96.81 84 ARG A N 1
ATOM 637 C CA . ARG A 1 84 ? -3.050 22.060 -11.552 1.00 96.81 84 ARG A CA 1
ATOM 638 C C . ARG A 1 84 ? -2.622 23.419 -10.961 1.00 96.81 84 ARG A C 1
ATOM 640 O O . ARG A 1 84 ? -1.786 24.068 -11.590 1.00 96.81 84 ARG A O 1
ATOM 647 N N . PRO A 1 85 ? -3.109 23.874 -9.786 1.00 97.62 85 PRO A N 1
ATOM 648 C CA . PRO A 1 85 ? -2.659 25.131 -9.174 1.00 97.62 85 PRO A CA 1
ATOM 649 C C . PRO A 1 85 ? -1.175 25.140 -8.785 1.00 97.62 85 PRO A C 1
ATOM 651 O O . PRO A 1 85 ? -0.593 26.211 -8.644 1.00 97.62 85 PRO A O 1
ATOM 654 N N . LEU A 1 86 ? -0.567 23.962 -8.618 1.00 96.25 86 LEU A N 1
ATOM 655 C CA . LEU A 1 86 ? 0.844 23.793 -8.263 1.00 96.25 86 LEU A CA 1
ATOM 656 C C . LEU A 1 86 ? 1.757 23.698 -9.494 1.00 96.25 86 LEU A C 1
ATOM 658 O O . LEU A 1 86 ? 2.963 23.525 -9.342 1.00 96.25 86 LEU A O 1
ATOM 662 N N . ALA A 1 87 ? 1.190 23.780 -10.705 1.00 95.94 87 ALA A N 1
ATOM 663 C CA . ALA A 1 87 ? 1.896 23.585 -11.970 1.00 95.94 87 ALA A CA 1
ATOM 664 C C . ALA A 1 87 ? 2.660 22.244 -12.054 1.00 95.94 87 ALA A C 1
ATOM 666 O O . ALA A 1 87 ? 3.662 22.136 -12.762 1.00 95.94 87 ALA A O 1
ATOM 667 N N . VAL A 1 88 ? 2.178 21.211 -11.351 1.00 95.81 88 VAL A N 1
ATOM 668 C CA . VAL A 1 88 ? 2.731 19.853 -11.427 1.00 95.81 88 VAL A CA 1
ATOM 669 C C . VAL A 1 88 ? 2.132 19.146 -12.650 1.00 95.81 88 VAL A C 1
ATOM 671 O O . VAL A 1 88 ? 0.908 19.018 -12.723 1.00 95.81 88 VAL A O 1
ATOM 674 N N . PRO A 1 89 ? 2.946 18.669 -13.612 1.00 95.56 89 PRO A N 1
ATOM 675 C CA . PRO A 1 89 ? 2.437 17.980 -14.795 1.00 95.56 89 PRO A CA 1
ATOM 676 C C . PRO A 1 89 ? 1.736 16.671 -14.424 1.00 95.56 89 PRO A C 1
ATOM 678 O O . PRO A 1 89 ? 2.349 15.792 -13.818 1.00 95.56 89 PRO A O 1
ATOM 681 N N . TYR A 1 90 ? 0.470 16.526 -14.806 1.00 97.12 90 TYR A N 1
ATOM 682 C CA . TYR A 1 90 ? -0.322 15.329 -14.536 1.00 97.12 90 TYR A CA 1
ATOM 683 C C . TYR A 1 90 ? -1.411 15.172 -15.604 1.00 97.12 90 TYR A C 1
ATOM 685 O O . TYR A 1 90 ? -2.310 16.006 -15.702 1.00 97.12 90 TYR A O 1
ATOM 693 N N . ASP A 1 91 ? -1.322 14.117 -16.414 1.00 97.06 91 ASP A N 1
ATOM 694 C CA . ASP A 1 91 ? -2.335 13.762 -17.412 1.00 97.06 91 ASP A CA 1
ATOM 695 C C . ASP A 1 91 ? -3.209 12.639 -16.846 1.00 97.06 91 ASP A C 1
ATOM 697 O O . ASP A 1 91 ? -2.775 11.489 -16.763 1.00 97.06 91 ASP A O 1
ATOM 701 N N . ALA A 1 92 ? -4.427 12.983 -16.423 1.00 97.06 92 ALA A N 1
ATOM 702 C CA . ALA A 1 92 ? -5.321 12.048 -15.746 1.00 97.06 92 ALA A CA 1
ATOM 703 C C . ALA A 1 92 ? -5.668 10.820 -16.598 1.00 97.06 92 ALA A C 1
ATOM 705 O O . ALA A 1 92 ? -5.796 9.722 -16.061 1.00 97.06 92 ALA A O 1
ATOM 706 N N . GLU A 1 93 ? -5.796 10.983 -17.915 1.00 97.12 93 GLU A N 1
ATOM 707 C CA . GLU A 1 93 ? -6.178 9.883 -18.798 1.00 97.12 93 GLU A CA 1
ATOM 708 C C . GLU A 1 93 ? -4.998 8.938 -19.030 1.00 97.12 93 GLU A C 1
ATOM 710 O O . GLU A 1 93 ? -5.143 7.717 -18.944 1.00 97.12 93 GLU A O 1
ATOM 715 N N . VAL A 1 94 ? -3.803 9.488 -19.265 1.00 96.75 94 VAL A N 1
ATOM 716 C CA . VAL A 1 94 ? -2.588 8.671 -19.398 1.00 96.75 94 VAL A CA 1
ATOM 717 C C . VAL A 1 94 ? -2.290 7.939 -18.093 1.00 96.75 94 VAL A C 1
ATOM 719 O O . VAL A 1 94 ? -2.028 6.737 -18.128 1.00 96.75 94 VAL A O 1
ATOM 722 N N . VAL A 1 95 ? -2.361 8.627 -16.950 1.00 96.44 95 VAL A N 1
ATOM 723 C CA . VAL A 1 95 ? -2.100 8.017 -15.640 1.00 96.44 95 VAL A CA 1
ATOM 724 C C . VAL A 1 95 ? -3.091 6.892 -15.355 1.00 96.44 95 VAL A C 1
ATOM 726 O O . VAL A 1 95 ? -2.649 5.801 -15.001 1.00 96.44 95 VAL A O 1
ATOM 729 N N . ALA A 1 96 ? -4.389 7.098 -15.597 1.00 95.50 96 ALA A N 1
ATOM 730 C CA . ALA A 1 96 ? -5.400 6.061 -15.389 1.00 95.50 96 ALA A CA 1
ATOM 731 C C . ALA A 1 96 ? -5.149 4.823 -16.266 1.00 95.50 96 ALA A C 1
ATOM 733 O O . ALA A 1 96 ? -5.210 3.686 -15.797 1.00 95.50 96 ALA A O 1
ATOM 734 N N . ARG A 1 97 ? -4.823 5.026 -17.549 1.00 95.81 97 ARG A N 1
ATOM 735 C CA . ARG A 1 97 ? -4.533 3.920 -18.476 1.00 95.81 97 ARG A CA 1
ATOM 736 C C . ARG A 1 97 ? -3.285 3.141 -18.079 1.00 95.81 97 ARG A C 1
ATOM 738 O O . ARG A 1 97 ? -3.285 1.917 -18.186 1.00 95.81 97 ARG A O 1
ATOM 745 N N . VAL A 1 98 ? -2.236 3.838 -17.642 1.00 93.75 98 VAL A N 1
ATOM 746 C CA . VAL A 1 98 ? -1.010 3.198 -17.150 1.00 93.75 98 VAL A CA 1
ATOM 747 C C . VAL A 1 98 ? -1.304 2.420 -15.874 1.00 93.75 98 VAL A C 1
ATOM 749 O O . VAL A 1 98 ? -0.946 1.251 -15.821 1.00 93.75 98 VAL A O 1
ATOM 752 N N . ALA A 1 99 ? -2.011 3.015 -14.907 1.00 92.00 99 ALA A N 1
ATOM 753 C CA . ALA A 1 99 ? -2.358 2.362 -13.648 1.00 92.00 99 ALA A CA 1
ATOM 754 C C . ALA A 1 99 ? -3.077 1.027 -13.884 1.00 92.00 99 ALA A C 1
ATOM 756 O O . ALA A 1 99 ? -2.633 0.002 -13.374 1.00 92.00 99 ALA A O 1
ATOM 757 N N . VAL A 1 100 ? -4.112 1.010 -14.735 1.00 92.62 100 VAL A N 1
ATOM 758 C CA . VAL A 1 100 ? -4.826 -0.223 -15.114 1.00 92.62 100 VAL A CA 1
ATOM 759 C C . VAL A 1 100 ? -3.894 -1.230 -15.792 1.00 92.62 100 VAL A C 1
ATOM 761 O O . VAL A 1 100 ? -3.903 -2.408 -15.446 1.00 92.62 100 VAL A O 1
ATOM 764 N N . ALA A 1 101 ? -3.070 -0.785 -16.745 1.00 93.38 101 ALA A N 1
ATOM 765 C CA . ALA A 1 101 ? -2.166 -1.671 -17.476 1.00 93.38 101 ALA A CA 1
ATOM 766 C C . ALA A 1 101 ? -1.079 -2.297 -16.584 1.00 93.38 101 ALA A C 1
ATOM 768 O O . ALA A 1 101 ? -0.579 -3.374 -16.907 1.00 93.38 101 ALA A O 1
ATOM 769 N N . THR A 1 102 ? -0.708 -1.643 -15.480 1.00 91.50 102 THR A N 1
ATOM 770 C CA . THR A 1 102 ? 0.346 -2.111 -14.573 1.00 91.50 102 THR A CA 1
ATOM 771 C C . THR A 1 102 ? -0.162 -2.892 -13.363 1.00 91.50 102 THR A C 1
ATOM 773 O O . THR A 1 102 ? 0.668 -3.464 -12.668 1.00 91.50 102 THR A O 1
ATOM 776 N N . GLN A 1 103 ? -1.476 -2.984 -13.117 1.00 88.88 103 GLN A N 1
ATOM 777 C CA . GLN A 1 103 ? -2.037 -3.706 -11.955 1.00 88.88 103 GLN A CA 1
ATOM 778 C C . GLN A 1 103 ? -1.535 -5.154 -11.844 1.00 88.88 103 GLN A C 1
ATOM 780 O O . GLN A 1 103 ? -1.196 -5.630 -10.766 1.00 88.88 103 GLN A O 1
ATOM 785 N N . SER A 1 104 ? -1.419 -5.869 -12.966 1.00 89.00 104 SER A N 1
ATOM 786 C CA . SER A 1 104 ? -0.920 -7.252 -12.958 1.00 89.00 104 SER A CA 1
ATOM 787 C C . SER A 1 104 ? 0.567 -7.375 -12.601 1.00 89.00 104 SER A C 1
ATOM 789 O O . SER A 1 104 ? 1.066 -8.490 -12.480 1.00 89.00 104 SER A O 1
ATOM 791 N N . LEU A 1 105 ? 1.291 -6.257 -12.490 1.00 93.81 105 LEU A N 1
ATOM 792 C CA . LEU A 1 105 ? 2.719 -6.217 -12.180 1.00 93.81 105 LEU A CA 1
ATOM 793 C C . LEU A 1 105 ? 2.994 -6.034 -10.680 1.00 93.81 105 LEU A C 1
ATOM 795 O O . LEU A 1 105 ? 4.151 -6.125 -10.267 1.00 93.81 105 LEU A O 1
ATOM 799 N N . ASP A 1 106 ? 1.969 -5.803 -9.854 1.00 88.56 106 ASP A N 1
ATOM 800 C CA . ASP A 1 106 ? 2.139 -5.504 -8.425 1.00 88.56 106 ASP A CA 1
ATOM 801 C C . ASP A 1 106 ? 2.857 -6.633 -7.666 1.00 88.56 106 ASP A C 1
ATOM 803 O O . ASP A 1 106 ? 3.681 -6.377 -6.784 1.00 88.56 106 ASP A O 1
ATOM 807 N N . THR A 1 107 ? 2.645 -7.884 -8.087 1.00 93.12 107 THR A N 1
ATOM 808 C CA . THR A 1 107 ? 3.262 -9.082 -7.495 1.00 93.12 107 THR A CA 1
ATOM 809 C C . THR A 1 107 ? 4.717 -9.302 -7.913 1.00 93.12 107 THR A C 1
ATOM 811 O O . THR A 1 107 ? 5.437 -10.065 -7.267 1.00 93.12 107 THR A O 1
ATOM 814 N N . VAL A 1 108 ? 5.207 -8.609 -8.948 1.00 96.19 108 VAL A N 1
ATOM 815 C CA . VAL A 1 108 ? 6.565 -8.810 -9.485 1.00 96.19 108 VAL A CA 1
ATOM 816 C C . VAL A 1 108 ? 7.632 -8.522 -8.426 1.00 96.19 108 VAL A C 1
ATOM 818 O O . VAL A 1 108 ? 8.638 -9.225 -8.366 1.00 96.19 108 VAL A O 1
ATOM 821 N N . ARG A 1 109 ? 7.402 -7.545 -7.541 1.00 92.56 109 ARG A N 1
ATOM 822 C CA . ARG A 1 109 ? 8.322 -7.248 -6.431 1.00 92.56 109 ARG A CA 1
ATOM 823 C C . ARG A 1 109 ? 8.384 -8.380 -5.399 1.00 92.56 109 ARG A C 1
ATOM 825 O O . ARG A 1 109 ? 9.464 -8.659 -4.888 1.00 92.56 109 ARG A O 1
ATOM 832 N N . GLY A 1 110 ? 7.262 -9.054 -5.141 1.00 94.81 110 GLY A N 1
ATOM 833 C CA . GLY A 1 110 ? 7.223 -10.262 -4.311 1.00 94.81 110 GLY A CA 1
ATOM 834 C C . GLY A 1 110 ? 8.000 -11.412 -4.954 1.00 94.81 110 GLY A C 1
ATOM 835 O O . GLY A 1 110 ? 8.832 -12.036 -4.301 1.00 94.81 110 GLY A O 1
ATOM 836 N N . ASN A 1 111 ? 7.829 -11.615 -6.263 1.00 96.25 111 ASN A N 1
ATOM 837 C CA . ASN A 1 111 ? 8.592 -12.621 -7.007 1.00 96.25 111 ASN A CA 1
ATOM 838 C C . ASN A 1 111 ? 10.099 -12.339 -6.992 1.00 96.25 111 ASN A C 1
ATOM 840 O O . ASN A 1 111 ? 10.880 -13.268 -6.845 1.00 96.25 111 ASN A O 1
ATOM 844 N N . ALA A 1 112 ? 10.519 -11.076 -7.104 1.00 96.94 112 ALA A N 1
ATOM 845 C CA . ALA A 1 112 ? 11.934 -10.714 -7.001 1.00 96.94 112 ALA A CA 1
ATOM 846 C C . ALA A 1 112 ? 12.517 -11.048 -5.616 1.00 96.94 112 ALA A C 1
ATOM 848 O O . ALA A 1 112 ? 13.674 -11.446 -5.513 1.00 96.94 112 ALA A O 1
ATOM 849 N N . ALA A 1 113 ? 11.717 -10.929 -4.552 1.00 95.81 113 ALA A N 1
ATOM 850 C CA . ALA A 1 113 ? 12.128 -11.335 -3.213 1.00 95.81 113 ALA A CA 1
ATOM 851 C C . ALA A 1 113 ? 12.303 -12.858 -3.103 1.00 95.81 113 ALA A C 1
ATOM 853 O O . ALA A 1 113 ? 13.293 -13.315 -2.539 1.00 95.81 113 ALA A O 1
ATOM 854 N N . LEU A 1 114 ? 11.383 -13.642 -3.677 1.00 95.75 114 LEU A N 1
ATOM 855 C CA . LEU A 1 114 ? 11.508 -15.103 -3.744 1.00 95.75 114 LEU A CA 1
ATOM 856 C C . LEU A 1 114 ? 12.724 -15.523 -4.578 1.00 95.75 114 LEU A C 1
ATOM 858 O O . LEU A 1 114 ? 13.515 -16.345 -4.132 1.00 95.75 114 LEU A O 1
ATOM 862 N N . LEU A 1 115 ? 12.937 -14.881 -5.726 1.00 97.00 115 LEU A N 1
ATOM 863 C CA . LEU A 1 115 ? 14.088 -15.133 -6.588 1.00 97.00 115 LEU A CA 1
ATOM 864 C C . LEU A 1 115 ? 15.419 -14.939 -5.832 1.00 97.00 115 LEU A C 1
ATOM 866 O O . LEU A 1 115 ? 16.340 -15.738 -5.970 1.00 97.00 115 LEU A O 1
ATOM 870 N N . LEU A 1 116 ? 15.511 -13.906 -4.987 1.00 96.62 116 LEU A N 1
ATOM 871 C CA . LEU A 1 116 ? 16.699 -13.638 -4.168 1.00 96.62 116 LEU A CA 1
ATOM 872 C C . LEU A 1 116 ? 16.865 -14.617 -2.996 1.00 96.62 116 LEU A C 1
ATOM 874 O O . LEU A 1 116 ? 17.977 -15.066 -2.727 1.00 96.62 116 LEU A O 1
ATOM 878 N N . HIS A 1 117 ? 15.790 -14.904 -2.255 1.00 95.88 117 HIS A N 1
ATOM 879 C CA . HIS A 1 117 ? 15.894 -15.546 -0.934 1.00 95.88 117 HIS A CA 1
ATOM 880 C C . HIS A 1 117 ? 15.490 -17.019 -0.900 1.00 95.88 117 HIS A C 1
ATOM 882 O O . HIS A 1 117 ? 15.957 -17.731 -0.014 1.00 95.88 117 HIS A O 1
ATOM 888 N N . GLU A 1 118 ? 14.645 -17.464 -1.826 1.00 95.69 118 GLU A N 1
ATOM 889 C CA . GLU A 1 118 ? 14.250 -18.869 -1.981 1.00 95.69 118 GLU A CA 1
ATOM 890 C C . GLU A 1 118 ? 15.104 -19.545 -3.061 1.00 95.69 118 GLU A C 1
ATOM 892 O O . GLU A 1 118 ? 15.729 -20.572 -2.803 1.00 95.69 118 GLU A O 1
ATOM 897 N N . ASP A 1 119 ? 15.200 -18.929 -4.245 1.00 97.06 119 ASP A N 1
ATOM 898 C CA . ASP A 1 119 ? 15.918 -19.517 -5.386 1.00 97.06 119 ASP A CA 1
ATOM 899 C C . ASP A 1 119 ? 17.434 -19.244 -5.349 1.00 97.06 119 ASP A C 1
ATOM 901 O O . ASP A 1 119 ? 18.208 -19.903 -6.046 1.00 97.06 119 ASP A O 1
ATOM 905 N N . GLY A 1 120 ? 17.877 -18.287 -4.524 1.00 96.19 120 GLY A N 1
ATOM 906 C CA . GLY A 1 120 ? 19.291 -17.948 -4.341 1.00 96.19 120 GLY A CA 1
ATOM 907 C C . GLY A 1 120 ? 19.941 -17.271 -5.551 1.00 96.19 120 GLY A C 1
ATOM 908 O O . GLY A 1 120 ? 21.150 -17.414 -5.745 1.00 96.19 120 GLY A O 1
ATOM 909 N N . ALA A 1 121 ? 19.157 -16.569 -6.374 1.00 97.31 121 ALA A N 1
ATOM 910 C CA . ALA A 1 121 ? 19.659 -15.858 -7.544 1.00 97.31 121 ALA A CA 1
ATOM 911 C C . ALA A 1 121 ? 20.590 -14.694 -7.169 1.00 97.31 121 ALA A C 1
ATOM 913 O O . ALA A 1 121 ? 20.491 -14.100 -6.090 1.00 97.31 121 ALA A O 1
ATOM 914 N N . ASP A 1 122 ? 21.469 -14.328 -8.101 1.00 97.12 122 ASP A N 1
ATOM 915 C CA . ASP A 1 122 ? 22.356 -13.179 -7.932 1.00 97.12 122 ASP A CA 1
ATOM 916 C C . ASP A 1 122 ? 21.567 -11.846 -7.925 1.00 97.12 122 ASP A C 1
ATOM 918 O O . ASP A 1 122 ? 20.585 -11.701 -8.664 1.00 97.12 122 ASP A O 1
ATOM 922 N N . PRO A 1 123 ? 21.978 -10.834 -7.131 1.00 97.44 123 PRO A N 1
ATOM 923 C CA . PRO A 1 123 ? 21.336 -9.522 -7.129 1.00 97.44 123 PRO A CA 1
ATOM 924 C C . PRO A 1 123 ? 21.179 -8.871 -8.509 1.00 97.44 123 PRO A C 1
ATOM 926 O O . PRO A 1 123 ? 20.151 -8.234 -8.749 1.00 97.44 123 PRO A O 1
ATOM 929 N N . ASP A 1 124 ? 22.135 -9.029 -9.428 1.00 98.00 124 ASP A N 1
ATOM 930 C CA . ASP A 1 124 ? 22.020 -8.481 -10.783 1.00 98.00 124 ASP A CA 1
ATOM 931 C C . ASP A 1 124 ? 20.936 -9.194 -11.607 1.00 98.00 124 ASP A C 1
ATOM 933 O O . ASP A 1 124 ? 20.272 -8.553 -12.428 1.00 98.00 124 ASP A O 1
ATOM 937 N N . GLU A 1 125 ? 20.680 -10.482 -11.356 1.00 98.19 125 G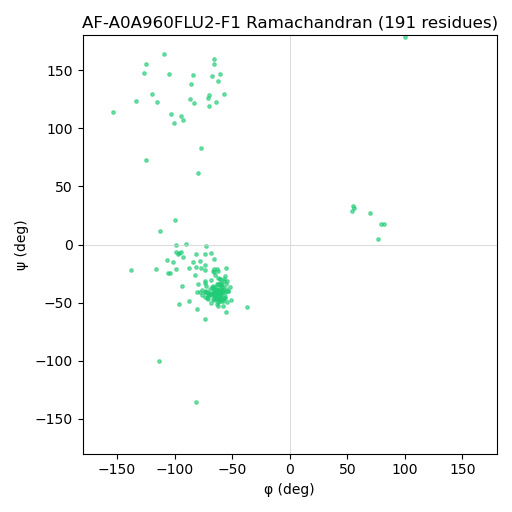LU A N 1
ATOM 938 C CA . GLU A 1 125 ? 19.554 -11.200 -11.966 1.00 98.19 125 GLU A CA 1
ATOM 939 C C . GLU A 1 125 ? 18.214 -10.654 -11.465 1.00 98.19 125 GLU A C 1
ATOM 941 O O . GLU A 1 125 ? 17.302 -10.418 -12.263 1.00 98.19 125 GLU A O 1
ATOM 946 N N . ALA A 1 126 ? 18.101 -10.374 -10.163 1.00 98.00 126 ALA A N 1
ATOM 947 C CA . ALA A 1 126 ? 16.909 -9.751 -9.593 1.00 98.00 126 ALA A CA 1
ATOM 948 C C . ALA A 1 126 ? 16.689 -8.325 -10.122 1.00 98.00 126 ALA A C 1
ATOM 950 O O . ALA A 1 126 ? 15.548 -7.930 -10.381 1.00 98.00 126 ALA A O 1
ATOM 951 N N . VAL A 1 127 ? 17.763 -7.559 -10.349 1.00 98.50 127 VAL A N 1
ATOM 952 C CA . VAL A 1 127 ? 17.652 -6.251 -11.004 1.00 98.50 127 VAL A CA 1
ATOM 953 C C . VAL A 1 127 ? 17.139 -6.411 -12.435 1.00 98.50 127 VAL A C 1
ATOM 955 O O . VAL A 1 127 ? 16.139 -5.781 -12.783 1.00 98.50 127 VAL A O 1
ATOM 958 N N . ALA A 1 128 ? 17.750 -7.280 -13.243 1.00 98.50 128 ALA A N 1
ATOM 959 C CA . ALA A 1 128 ? 17.313 -7.514 -14.620 1.00 98.50 128 ALA A CA 1
ATOM 960 C C . ALA A 1 128 ? 15.852 -7.999 -14.692 1.00 98.50 128 ALA A C 1
ATOM 962 O O . ALA A 1 128 ? 15.094 -7.608 -15.587 1.00 98.50 128 ALA A O 1
ATOM 963 N N . TYR A 1 129 ? 15.431 -8.817 -13.724 1.00 98.25 129 TYR A N 1
ATOM 964 C CA . TYR A 1 129 ? 14.048 -9.254 -13.569 1.00 98.25 129 TYR A CA 1
ATOM 965 C C . TYR A 1 129 ? 13.100 -8.069 -13.318 1.00 98.25 129 TYR A C 1
ATOM 967 O O . TYR A 1 129 ? 1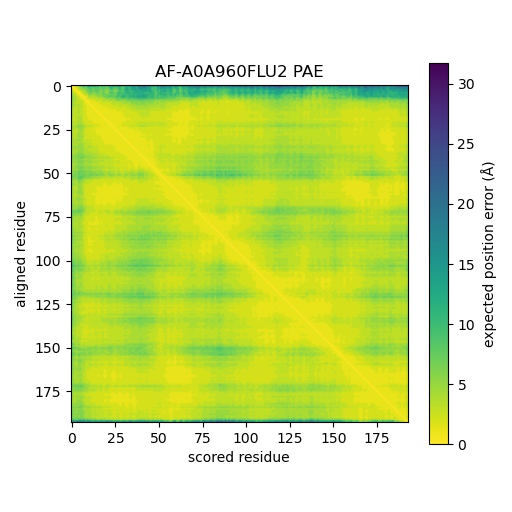2.091 -7.933 -14.013 1.00 98.25 129 TYR A O 1
ATOM 975 N N . LEU A 1 130 ? 13.432 -7.175 -12.382 1.00 97.94 130 LEU A N 1
ATOM 976 C CA . LEU A 1 130 ? 12.623 -5.990 -12.077 1.00 97.94 130 LEU A CA 1
ATOM 977 C C . LEU A 1 130 ? 12.587 -4.977 -13.230 1.00 97.94 130 LEU A C 1
ATOM 979 O O . LEU A 1 130 ? 11.531 -4.401 -13.496 1.00 97.94 130 LEU A O 1
ATOM 983 N N . GLU A 1 131 ? 13.690 -4.773 -13.951 1.00 98.00 131 GLU A N 1
ATOM 984 C CA . GLU A 1 131 ? 13.691 -3.913 -15.143 1.00 98.00 131 GLU A CA 1
ATOM 985 C C . GLU A 1 131 ? 12.714 -4.432 -16.200 1.00 98.00 131 GLU A C 1
ATOM 987 O O . GLU A 1 131 ? 11.910 -3.678 -16.752 1.00 98.00 131 GLU A O 1
ATOM 992 N N . ARG A 1 132 ? 12.743 -5.745 -16.445 1.00 97.38 132 ARG A N 1
ATOM 993 C CA . ARG A 1 132 ? 11.917 -6.388 -17.466 1.00 97.38 132 ARG A CA 1
ATOM 994 C C . ARG A 1 132 ? 10.442 -6.447 -17.090 1.00 97.38 132 ARG A C 1
ATOM 996 O O . ARG A 1 132 ? 9.594 -6.181 -17.938 1.00 97.38 132 ARG A O 1
ATOM 1003 N N . TRP A 1 133 ? 10.138 -6.847 -15.858 1.00 97.06 133 TRP A N 1
ATOM 1004 C CA . TRP A 1 133 ? 8.779 -7.222 -15.462 1.00 97.06 133 TRP A CA 1
ATOM 1005 C C . TRP A 1 133 ? 8.067 -6.155 -14.630 1.00 97.06 133 TRP A C 1
ATOM 1007 O O . TRP A 1 133 ? 6.845 -6.093 -14.677 1.00 97.06 133 TRP A O 1
ATOM 1017 N N . SER A 1 134 ? 8.791 -5.282 -13.922 1.00 94.31 134 SER A N 1
ATOM 1018 C CA . SER A 1 134 ? 8.208 -4.110 -13.244 1.00 94.31 134 SER A CA 1
ATOM 1019 C C . SER A 1 134 ? 8.362 -2.817 -14.047 1.00 94.31 134 SER A C 1
ATOM 1021 O O . SER A 1 134 ? 7.918 -1.767 -13.586 1.00 94.31 134 SER A O 1
ATOM 1023 N N . LEU A 1 135 ? 8.985 -2.874 -15.233 1.00 94.88 135 LEU A N 1
ATOM 1024 C CA . LEU A 1 135 ? 9.232 -1.719 -16.108 1.00 94.88 135 LEU A CA 1
ATOM 1025 C C . LEU A 1 135 ? 10.004 -0.593 -15.397 1.00 94.88 135 LEU A C 1
ATOM 1027 O O . LEU A 1 135 ? 9.805 0.596 -15.660 1.00 94.88 135 LEU A O 1
ATOM 1031 N N . LEU A 1 136 ? 10.872 -0.970 -14.456 1.00 93.75 136 LEU A N 1
ATOM 1032 C CA . LEU A 1 136 ? 11.665 -0.029 -13.677 1.00 93.75 136 LEU A CA 1
ATOM 1033 C C . LEU A 1 136 ? 12.949 0.339 -14.430 1.00 93.75 136 LEU A C 1
ATOM 1035 O O . LEU A 1 136 ? 13.625 -0.544 -14.946 1.00 93.75 136 LEU A O 1
ATOM 1039 N N . PRO A 1 137 ? 13.361 1.618 -14.445 1.00 95.25 137 PRO A N 1
ATOM 1040 C CA . PRO A 1 137 ? 14.722 1.972 -14.840 1.00 95.25 137 PRO A CA 1
ATOM 1041 C C . PRO A 1 137 ? 15.757 1.313 -13.913 1.00 95.25 137 PRO A C 1
ATOM 1043 O O . PRO A 1 137 ? 15.506 1.253 -12.705 1.00 95.25 137 PRO A O 1
ATOM 1046 N N . ARG A 1 138 ? 16.940 0.935 -14.433 1.00 95.50 138 ARG A N 1
ATOM 1047 C CA . ARG A 1 138 ? 18.063 0.323 -13.680 1.00 95.50 138 ARG A CA 1
ATOM 1048 C C . ARG A 1 138 ? 18.246 0.882 -12.272 1.00 95.50 138 ARG A C 1
ATOM 1050 O O . ARG A 1 138 ? 18.171 0.133 -11.311 1.00 95.50 138 ARG A O 1
ATOM 1057 N N . ALA A 1 139 ? 18.377 2.203 -12.131 1.00 94.69 139 ALA A N 1
ATOM 1058 C CA . ALA A 1 139 ? 18.591 2.847 -10.830 1.00 94.69 139 ALA A CA 1
ATOM 1059 C C . ALA A 1 139 ? 17.457 2.590 -9.811 1.00 94.69 139 ALA A C 1
ATOM 1061 O O . ALA A 1 139 ? 17.701 2.479 -8.610 1.00 94.69 139 ALA A O 1
ATOM 1062 N N . ARG A 1 140 ? 16.199 2.480 -10.267 1.00 94.38 140 ARG A N 1
ATOM 1063 C CA . ARG A 1 140 ? 15.064 2.121 -9.399 1.00 94.38 140 ARG A CA 1
ATOM 1064 C C . ARG A 1 140 ? 15.056 0.634 -9.070 1.00 94.38 140 ARG A C 1
ATOM 1066 O O . ARG A 1 140 ? 14.746 0.281 -7.936 1.00 94.38 140 ARG A O 1
ATOM 1073 N N . ALA A 1 141 ? 15.397 -0.215 -10.036 1.00 96.88 141 ALA A N 1
ATOM 1074 C CA . ALA A 1 141 ? 15.508 -1.653 -9.823 1.00 96.88 141 ALA A CA 1
ATOM 1075 C C . ALA A 1 141 ? 16.635 -1.988 -8.827 1.00 96.88 141 ALA A C 1
ATOM 1077 O O . ALA A 1 141 ? 16.413 -2.755 -7.898 1.00 96.88 141 ALA A O 1
ATOM 1078 N N . GLU A 1 142 ? 17.789 -1.323 -8.923 1.00 96.62 142 GLU A N 1
ATOM 1079 C CA . GLU A 1 142 ? 18.888 -1.408 -7.947 1.00 96.62 142 GLU A CA 1
ATOM 1080 C C . GLU A 1 142 ? 18.448 -1.007 -6.546 1.00 96.62 142 GLU A C 1
ATOM 1082 O O . GLU A 1 142 ? 18.717 -1.715 -5.577 1.00 96.62 142 GLU A O 1
ATOM 1087 N N . LYS A 1 143 ? 17.738 0.120 -6.427 1.00 94.38 143 LYS A N 1
ATOM 1088 C CA . LYS A 1 143 ? 17.221 0.579 -5.136 1.00 94.38 143 LYS A CA 1
ATOM 1089 C C . LYS A 1 143 ? 16.215 -0.412 -4.550 1.00 94.38 143 LYS A C 1
ATOM 1091 O O . LYS A 1 143 ? 16.250 -0.662 -3.347 1.00 94.38 143 LYS A O 1
ATOM 1096 N N . ALA A 1 144 ? 15.353 -0.993 -5.385 1.00 94.44 144 ALA A N 1
ATOM 1097 C CA . ALA A 1 144 ? 14.420 -2.031 -4.967 1.00 94.44 144 ALA A CA 1
ATOM 1098 C C . ALA A 1 144 ? 15.158 -3.295 -4.496 1.00 94.44 144 ALA A C 1
ATOM 1100 O O . ALA A 1 144 ? 14.873 -3.774 -3.405 1.00 94.44 144 ALA A O 1
ATOM 1101 N N . VAL A 1 145 ? 16.157 -3.788 -5.236 1.00 96.81 145 VAL A N 1
ATOM 1102 C CA . VAL A 1 145 ? 16.975 -4.937 -4.802 1.00 96.81 145 VAL A CA 1
ATOM 1103 C C . VAL A 1 145 ? 17.750 -4.626 -3.522 1.00 96.81 145 VAL A C 1
ATOM 1105 O O . VAL A 1 145 ? 17.816 -5.467 -2.634 1.00 96.81 145 VAL A O 1
ATOM 1108 N N . SER A 1 146 ? 18.267 -3.406 -3.355 1.00 94.94 146 SER A N 1
ATOM 1109 C CA . SER A 1 146 ? 18.897 -2.989 -2.097 1.00 94.94 146 SER A CA 1
ATOM 1110 C C . SER A 1 146 ? 17.936 -3.075 -0.909 1.00 94.94 146 SER A C 1
ATOM 1112 O O . SER A 1 146 ? 18.363 -3.482 0.167 1.00 94.94 146 SER A O 1
ATOM 1114 N N . PHE A 1 147 ? 16.662 -2.714 -1.088 1.00 93.25 147 PHE A N 1
ATOM 1115 C CA . PHE A 1 147 ? 15.634 -2.881 -0.058 1.00 93.25 147 PHE A CA 1
ATOM 1116 C C . PHE A 1 147 ? 15.332 -4.364 0.198 1.00 93.25 147 PHE A C 1
ATOM 1118 O O . PHE A 1 147 ? 15.269 -4.792 1.348 1.00 93.25 147 PHE A O 1
ATOM 1125 N N . LEU A 1 148 ? 15.211 -5.164 -0.866 1.00 95.25 148 LEU A N 1
ATOM 1126 C CA . LEU A 1 148 ? 14.969 -6.607 -0.776 1.00 95.25 148 LEU A CA 1
ATOM 1127 C C . LEU A 1 148 ? 16.135 -7.380 -0.151 1.00 95.25 148 LEU A C 1
ATOM 1129 O O . LEU A 1 148 ? 15.924 -8.479 0.345 1.00 95.25 148 LEU A O 1
ATOM 1133 N N . SER A 1 149 ? 17.345 -6.829 -0.155 1.00 94.75 149 SER A N 1
ATOM 1134 C CA . SER A 1 149 ? 18.531 -7.443 0.452 1.00 94.75 149 SER A CA 1
ATOM 1135 C C . SER A 1 149 ? 18.771 -7.009 1.900 1.00 94.75 149 SER A C 1
ATOM 1137 O O . SER A 1 149 ? 19.602 -7.611 2.581 1.00 94.75 149 SER A O 1
ATOM 1139 N N . ASP A 1 150 ? 18.065 -5.990 2.401 1.00 93.06 150 ASP A N 1
ATOM 1140 C CA . ASP A 1 150 ? 18.222 -5.540 3.785 1.00 93.06 150 ASP A CA 1
ATOM 1141 C C . ASP A 1 150 ? 17.626 -6.578 4.758 1.00 93.06 150 ASP A C 1
ATOM 1143 O O . ASP A 1 150 ? 16.449 -6.927 4.631 1.00 93.06 150 ASP A O 1
ATOM 1147 N N . PRO A 1 151 ? 18.381 -7.073 5.759 1.00 89.88 151 PRO A N 1
ATOM 1148 C CA . PRO A 1 151 ? 17.894 -8.088 6.696 1.00 89.88 151 PRO A CA 1
ATOM 1149 C C . PRO A 1 151 ? 16.611 -7.708 7.446 1.00 89.88 151 PRO A C 1
ATOM 1151 O O . PRO A 1 151 ? 15.856 -8.602 7.831 1.00 89.88 151 PRO A O 1
ATOM 1154 N N . THR A 1 152 ? 16.371 -6.410 7.643 1.00 86.62 152 THR A N 1
ATOM 1155 C CA . THR A 1 152 ? 15.185 -5.8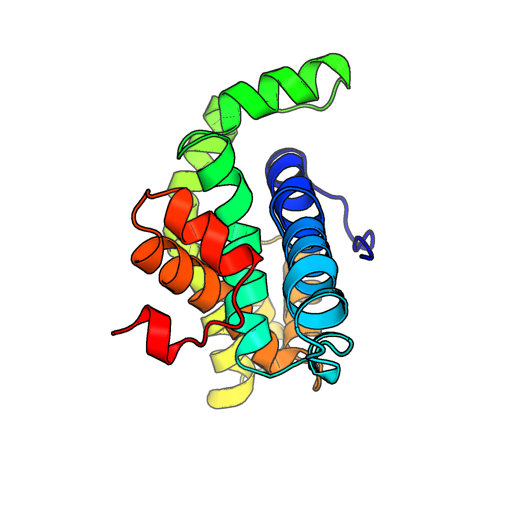58 8.312 1.00 86.62 152 THR A CA 1
ATOM 1156 C C . THR A 1 152 ? 13.992 -5.799 7.364 1.00 86.62 152 THR A C 1
ATOM 1158 O O . THR A 1 152 ? 12.870 -6.109 7.760 1.00 86.62 152 THR A O 1
ATOM 1161 N N . TRP A 1 153 ? 14.225 -5.409 6.108 1.00 88.75 153 TRP A N 1
ATOM 1162 C CA . TRP A 1 153 ? 13.159 -5.067 5.161 1.00 88.75 153 TRP A CA 1
ATOM 1163 C C . TRP A 1 153 ? 12.834 -6.162 4.146 1.00 88.75 153 TRP A C 1
ATOM 1165 O O . TRP A 1 153 ? 11.766 -6.130 3.535 1.00 88.75 153 TRP A O 1
ATOM 1175 N N . ARG A 1 154 ? 13.699 -7.169 3.993 1.00 89.31 154 ARG A N 1
ATOM 1176 C CA . ARG A 1 154 ? 13.558 -8.220 2.973 1.00 89.31 154 ARG A CA 1
ATOM 1177 C C . ARG A 1 154 ? 12.230 -8.976 3.012 1.00 89.31 154 ARG A C 1
ATOM 1179 O O . ARG A 1 154 ? 11.714 -9.345 1.965 1.00 89.31 154 ARG A O 1
ATOM 1186 N N . SER A 1 155 ? 11.652 -9.186 4.197 1.00 89.19 155 SER A N 1
ATOM 1187 C CA . SER A 1 155 ? 10.327 -9.806 4.355 1.00 89.19 155 SER A CA 1
ATOM 1188 C C . SER A 1 155 ? 9.185 -8.791 4.298 1.00 89.19 155 SER A C 1
ATOM 1190 O O . SER A 1 155 ? 8.048 -9.157 4.001 1.00 89.19 155 SER A O 1
ATOM 1192 N N . TYR A 1 156 ? 9.478 -7.512 4.538 1.00 91.94 156 TYR A N 1
ATOM 1193 C CA . TYR A 1 156 ? 8.496 -6.434 4.609 1.00 91.94 156 TYR A CA 1
ATOM 1194 C C . TYR A 1 156 ? 7.819 -6.173 3.259 1.00 91.94 156 TYR A C 1
ATOM 1196 O O . TYR A 1 156 ? 6.680 -5.724 3.222 1.00 91.94 156 TYR A O 1
ATOM 1204 N N . ILE A 1 157 ? 8.458 -6.540 2.140 1.00 91.88 157 ILE A N 1
ATOM 1205 C CA . ILE A 1 157 ? 7.844 -6.435 0.808 1.00 91.88 157 ILE A CA 1
ATOM 1206 C C . ILE A 1 157 ? 6.491 -7.157 0.705 1.00 91.88 157 ILE A C 1
ATOM 1208 O O . ILE A 1 157 ? 5.598 -6.692 -0.001 1.00 91.88 157 ILE A O 1
ATOM 1212 N N . SER A 1 158 ? 6.315 -8.251 1.452 1.00 92.31 158 SER A N 1
ATOM 1213 C CA . SER A 1 158 ? 5.045 -8.980 1.513 1.00 92.31 158 SER A CA 1
ATOM 1214 C C . SER A 1 158 ? 3.901 -8.128 2.071 1.00 92.31 158 SER A C 1
ATOM 1216 O O . SER A 1 158 ? 2.763 -8.308 1.653 1.00 92.31 158 SER A O 1
ATOM 1218 N N . CYS A 1 159 ? 4.191 -7.155 2.945 1.00 95.00 159 CYS A N 1
ATOM 1219 C CA . CYS A 1 159 ? 3.179 -6.256 3.500 1.00 95.00 159 CYS A CA 1
ATOM 1220 C C . CYS A 1 159 ? 2.544 -5.386 2.407 1.00 95.00 159 CYS A C 1
ATOM 1222 O O . CYS A 1 159 ? 1.329 -5.225 2.397 1.00 95.00 159 CYS A O 1
ATOM 1224 N N . TYR A 1 160 ? 3.343 -4.907 1.449 1.00 90.75 160 TYR A N 1
ATOM 1225 C CA . TYR A 1 160 ? 2.846 -4.136 0.305 1.00 90.75 160 TYR A CA 1
ATOM 1226 C C . TYR A 1 160 ? 2.070 -5.011 -0.686 1.00 90.75 160 TYR A C 1
ATOM 1228 O O . TYR A 1 160 ? 0.984 -4.647 -1.127 1.00 90.75 160 TYR A O 1
ATOM 1236 N N . VAL A 1 161 ? 2.618 -6.178 -1.042 1.00 93.25 161 VAL A N 1
ATOM 1237 C CA . VAL A 1 161 ? 2.029 -7.039 -2.085 1.00 93.25 161 VAL A CA 1
ATOM 1238 C C . VAL A 1 161 ? 0.718 -7.676 -1.618 1.00 93.25 161 VAL A C 1
ATOM 1240 O O . VAL A 1 161 ? -0.247 -7.719 -2.377 1.00 93.25 161 VAL A O 1
ATOM 1243 N N . GLU A 1 162 ? 0.665 -8.140 -0.370 1.00 95.19 162 GLU A N 1
ATOM 1244 C CA . GLU A 1 162 ? -0.473 -8.898 0.163 1.00 95.19 162 GLU A CA 1
ATOM 1245 C C . GLU A 1 162 ? -1.441 -8.033 0.987 1.00 95.19 162 GLU A C 1
ATOM 1247 O O . GLU A 1 162 ? -2.606 -8.396 1.168 1.00 95.19 162 GLU A O 1
ATOM 1252 N N . GLY A 1 163 ? -0.994 -6.878 1.490 1.00 96.75 163 GLY A N 1
ATOM 1253 C CA . GLY A 1 163 ? -1.799 -6.027 2.367 1.00 96.75 163 GLY A CA 1
ATOM 1254 C C . GLY A 1 163 ? -2.975 -5.390 1.639 1.00 96.75 163 GLY A C 1
ATOM 1255 O O . GLY A 1 163 ? -4.118 -5.490 2.091 1.00 96.75 163 GLY A O 1
ATOM 1256 N N . LEU A 1 164 ? -2.715 -4.760 0.491 1.00 95.94 164 LEU A N 1
ATOM 1257 C CA . LEU A 1 164 ? -3.749 -4.106 -0.309 1.00 95.94 164 LEU A CA 1
ATOM 1258 C C . LEU A 1 164 ? -4.878 -5.063 -0.734 1.00 95.94 164 LEU A C 1
ATOM 1260 O O . LEU A 1 164 ? -6.037 -4.734 -0.471 1.00 95.94 164 LEU A O 1
ATOM 1264 N N . PRO A 1 165 ? -4.621 -6.232 -1.362 1.00 96.06 165 PRO A N 1
ATOM 1265 C CA . PRO A 1 165 ? -5.704 -7.131 -1.758 1.00 96.06 165 PRO A CA 1
ATOM 1266 C C . PRO A 1 165 ? -6.507 -7.640 -0.555 1.00 96.06 165 PRO A C 1
ATOM 1268 O O . PRO A 1 165 ? -7.735 -7.701 -0.641 1.00 96.06 165 PRO A O 1
ATOM 1271 N N . LEU A 1 166 ? -5.853 -7.932 0.575 1.00 97.81 166 LEU A N 1
ATOM 1272 C CA . LEU A 1 166 ? -6.525 -8.356 1.804 1.00 97.81 166 LEU A CA 1
ATOM 1273 C C . LEU A 1 166 ? -7.459 -7.263 2.350 1.00 97.81 166 LEU A C 1
ATOM 1275 O O . LEU A 1 166 ? -8.646 -7.513 2.581 1.00 97.81 166 LEU A O 1
ATOM 1279 N N . CYS A 1 167 ? -6.945 -6.044 2.528 1.00 98.12 167 CYS A N 1
ATOM 1280 C CA . CYS A 1 167 ? -7.726 -4.917 3.031 1.00 98.12 167 CYS A CA 1
ATOM 1281 C C . CYS A 1 167 ? -8.853 -4.539 2.063 1.00 98.12 167 CYS A C 1
ATOM 1283 O O . CYS A 1 167 ? -9.987 -4.343 2.503 1.00 98.12 167 CYS A O 1
ATOM 1285 N N . ARG A 1 168 ? -8.582 -4.487 0.752 1.00 97.19 168 ARG A N 1
ATOM 1286 C CA . ARG A 1 168 ? -9.583 -4.157 -0.274 1.00 97.19 168 ARG A CA 1
ATOM 1287 C C . ARG A 1 168 ? -10.727 -5.169 -0.280 1.00 97.19 168 ARG A C 1
ATOM 1289 O O . ARG A 1 168 ? -11.889 -4.764 -0.264 1.00 97.19 168 ARG A O 1
ATOM 1296 N N . ALA A 1 169 ? -10.415 -6.466 -0.251 1.00 97.62 169 ALA A N 1
ATOM 1297 C CA . ALA A 1 169 ? -11.423 -7.524 -0.227 1.00 97.62 169 ALA A CA 1
ATOM 1298 C C . ALA A 1 169 ? -12.315 -7.438 1.020 1.00 97.62 169 ALA A C 1
ATOM 1300 O O . ALA A 1 169 ? -13.537 -7.547 0.917 1.00 97.62 169 ALA A O 1
ATOM 1301 N N . TRP A 1 170 ? -11.721 -7.193 2.189 1.00 98.31 170 TRP A N 1
ATOM 1302 C CA . TRP A 1 170 ? -12.476 -7.091 3.434 1.00 98.31 170 TRP A CA 1
ATOM 1303 C C . TRP A 1 170 ? -13.321 -5.812 3.521 1.00 98.31 170 TRP A C 1
ATOM 1305 O O . TRP A 1 170 ? -14.477 -5.864 3.953 1.00 98.31 170 TRP A O 1
ATOM 1315 N N . VAL A 1 171 ? -12.778 -4.668 3.088 1.00 98.06 171 VAL A N 1
ATOM 1316 C CA . VAL A 1 171 ? -13.513 -3.394 3.034 1.00 98.06 171 VAL A CA 1
ATOM 1317 C C . VAL A 1 171 ? -14.683 -3.491 2.060 1.00 98.06 171 VAL A C 1
ATOM 1319 O O . VAL A 1 171 ? -15.772 -3.034 2.396 1.00 98.06 171 VAL A O 1
ATOM 1322 N N . GLY A 1 172 ? -14.495 -4.106 0.889 1.00 96.38 172 GLY A N 1
ATOM 1323 C CA . GLY A 1 172 ? -15.583 -4.403 -0.048 1.00 96.38 172 GLY A CA 1
ATOM 1324 C C . GLY A 1 172 ? -16.408 -3.175 -0.456 1.00 96.38 172 GLY A C 1
ATOM 1325 O O . GLY A 1 172 ? -17.619 -3.281 -0.626 1.00 96.38 172 GLY A O 1
ATOM 1326 N N . GLY A 1 173 ? -15.771 -2.003 -0.540 1.00 94.00 173 GLY A N 1
ATOM 1327 C CA . GLY A 1 173 ? -16.425 -0.731 -0.857 1.00 94.00 173 GLY A CA 1
ATOM 1328 C C . GLY A 1 173 ? -17.222 -0.088 0.286 1.00 94.00 173 GLY A C 1
ATOM 1329 O O . GLY A 1 173 ? -17.857 0.934 0.050 1.00 94.00 173 GLY A O 1
ATOM 1330 N N . ASP A 1 174 ? -17.200 -0.637 1.507 1.00 96.12 174 ASP A N 1
ATOM 1331 C CA . ASP A 1 174 ? -17.868 -0.063 2.684 1.00 96.12 174 ASP A CA 1
ATOM 1332 C C . ASP A 1 174 ? -16.913 0.853 3.483 1.00 96.12 174 ASP A C 1
ATOM 1334 O O . ASP A 1 174 ? -16.041 0.360 4.213 1.00 96.12 174 ASP A O 1
ATOM 1338 N N . PRO A 1 175 ? -17.078 2.193 3.441 1.00 95.44 175 PRO A N 1
ATOM 1339 C CA . PRO A 1 175 ? -16.214 3.110 4.182 1.00 95.44 175 PRO A CA 1
ATOM 1340 C C . PRO A 1 175 ? -16.294 2.922 5.701 1.00 95.44 175 PRO A C 1
ATOM 1342 O O . PRO A 1 175 ? -15.348 3.273 6.411 1.00 95.44 175 PRO A O 1
ATOM 1345 N N . ALA A 1 176 ? -17.384 2.350 6.230 1.00 97.38 176 ALA A N 1
ATOM 1346 C CA . ALA A 1 176 ? -17.482 2.041 7.653 1.00 97.38 176 ALA A CA 1
ATOM 1347 C C . ALA A 1 176 ? -16.483 0.947 8.048 1.00 97.38 176 ALA A C 1
ATOM 1349 O O . ALA A 1 176 ? -15.853 1.049 9.103 1.00 97.38 176 ALA A O 1
ATOM 1350 N N . ARG A 1 177 ? -16.264 -0.052 7.182 1.00 98.00 177 ARG A N 1
ATOM 1351 C CA . ARG A 1 177 ? -15.222 -1.071 7.374 1.00 98.00 177 ARG A CA 1
ATOM 1352 C C . ARG A 1 177 ? -13.834 -0.452 7.321 1.00 98.00 177 ARG A C 1
ATOM 1354 O O . ARG A 1 177 ? -13.056 -0.670 8.245 1.00 98.00 177 ARG A O 1
ATOM 1361 N N . PHE A 1 178 ? -13.541 0.405 6.344 1.00 98.25 178 PHE A N 1
ATOM 1362 C CA . PHE A 1 178 ? -12.272 1.147 6.338 1.00 98.25 178 PHE A CA 1
ATOM 1363 C C . PHE A 1 178 ? -12.078 1.954 7.636 1.00 98.25 178 PHE A C 1
ATOM 1365 O O . PHE A 1 178 ? -11.011 1.945 8.252 1.00 98.25 178 PHE A O 1
ATOM 1372 N N . GLY A 1 179 ? -13.157 2.559 8.135 1.00 98.12 179 GLY A N 1
ATOM 1373 C CA . GLY A 1 179 ? -13.187 3.236 9.425 1.00 98.12 179 GLY A CA 1
ATOM 1374 C C . GLY A 1 179 ? -12.793 2.355 10.617 1.00 98.12 179 GLY A C 1
ATOM 1375 O O . GLY A 1 179 ? -12.238 2.902 11.575 1.00 98.12 179 GLY A O 1
ATOM 1376 N N . ARG A 1 180 ? -13.040 1.039 10.558 1.00 98.25 180 ARG A N 1
ATOM 1377 C CA . ARG A 1 180 ? -12.609 0.054 11.562 1.00 98.25 180 ARG A CA 1
ATOM 1378 C C . ARG A 1 180 ? -11.129 -0.303 11.428 1.00 98.25 180 ARG A C 1
ATOM 1380 O O . ARG A 1 180 ? -10.465 -0.337 12.458 1.00 98.25 180 ARG A O 1
ATOM 1387 N N . LEU A 1 181 ? -10.585 -0.474 10.214 1.00 97.94 181 LEU A N 1
ATOM 1388 C CA . LEU A 1 181 ? -9.131 -0.680 10.014 1.00 97.94 181 LEU A CA 1
ATOM 1389 C C . LEU A 1 181 ? -8.312 0.429 10.689 1.00 97.94 181 LEU A C 1
ATOM 1391 O O . LEU A 1 181 ? -7.310 0.169 11.348 1.00 97.94 181 LEU A O 1
ATOM 1395 N N . LEU A 1 182 ? -8.803 1.665 10.601 1.00 98.00 182 LEU A N 1
ATOM 1396 C CA . LEU A 1 182 ? -8.168 2.828 11.214 1.00 98.00 182 LEU A CA 1
ATOM 1397 C C . LEU A 1 182 ? -8.303 2.913 12.744 1.00 98.00 182 LEU A C 1
ATOM 1399 O O . LEU A 1 182 ? -7.778 3.849 13.336 1.00 98.00 182 LEU A O 1
ATOM 1403 N N . SER A 1 183 ? -9.089 2.070 13.415 1.00 97.62 183 SER A N 1
ATOM 1404 C CA . SER A 1 183 ? -9.425 2.278 14.841 1.00 97.62 183 SER A CA 1
ATOM 1405 C C . SER A 1 183 ? -9.404 1.041 15.708 1.00 97.62 183 SER A C 1
ATOM 1407 O O . SER A 1 183 ? -9.284 1.171 16.924 1.00 97.62 183 SER A O 1
ATOM 1409 N N . GLU A 1 184 ? -9.532 -0.132 15.112 1.00 97.06 184 GLU A N 1
ATOM 1410 C CA . GLU A 1 184 ? -9.513 -1.402 15.813 1.00 97.06 184 GLU A CA 1
ATOM 1411 C C . GLU A 1 184 ? -8.165 -2.102 15.580 1.00 97.06 184 GLU A C 1
ATOM 1413 O O . GLU A 1 184 ? -7.585 -1.981 14.494 1.00 97.06 184 GLU A O 1
ATOM 1418 N N . PRO A 1 185 ? -7.659 -2.863 16.565 1.00 94.44 185 PRO A N 1
ATOM 1419 C CA . PRO A 1 185 ? -6.477 -3.702 16.405 1.00 94.44 185 PRO A CA 1
ATOM 1420 C C . PRO A 1 185 ? -6.866 -5.010 15.696 1.00 94.44 185 PRO A C 1
ATOM 1422 O O . PRO A 1 185 ? -6.808 -6.096 16.273 1.00 94.44 185 PRO A O 1
ATOM 1425 N N . LEU A 1 186 ? -7.359 -4.899 14.458 1.00 96.75 186 LEU A N 1
ATOM 1426 C CA . LEU A 1 186 ? -7.721 -6.061 13.646 1.00 96.75 186 LEU A CA 1
ATOM 1427 C C . LEU A 1 186 ? -6.475 -6.890 13.306 1.00 96.75 186 LEU A C 1
ATOM 1429 O O . LEU A 1 186 ? -5.349 -6.403 13.346 1.00 96.75 186 LEU A O 1
ATOM 1433 N N . THR A 1 187 ? -6.687 -8.155 12.959 1.00 96.06 187 THR A N 1
ATOM 1434 C CA . THR A 1 187 ? -5.647 -9.112 12.566 1.00 96.06 187 THR A CA 1
ATOM 1435 C C . THR A 1 187 ? -5.968 -9.699 11.194 1.00 96.06 187 THR A C 1
ATOM 1437 O O . THR A 1 187 ? -7.145 -9.774 10.834 1.00 96.06 187 THR A O 1
ATOM 1440 N N . PRO A 1 188 ? -4.974 -10.189 10.430 1.00 96.50 188 PRO A N 1
ATOM 1441 C CA . PRO A 1 188 ? -5.238 -10.774 9.113 1.00 96.50 188 PRO A CA 1
ATOM 1442 C C . PRO A 1 188 ? -6.266 -11.912 9.145 1.00 96.50 188 PRO A C 1
ATOM 1444 O O . PRO A 1 188 ? -7.147 -11.966 8.295 1.00 96.50 188 PRO A O 1
ATOM 1447 N N . ALA A 1 189 ? -6.235 -12.7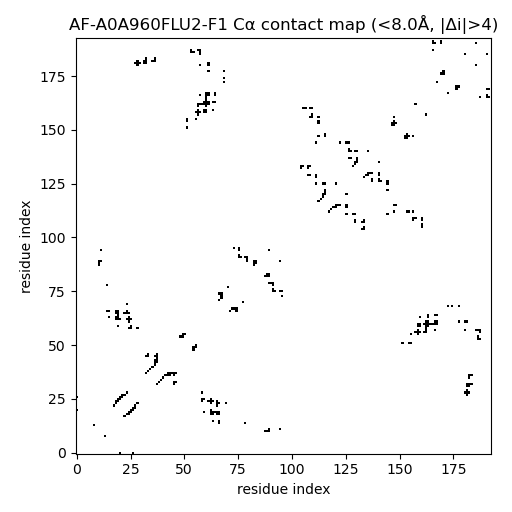53 10.185 1.00 96.62 189 ALA A N 1
ATOM 1448 C CA . ALA A 1 189 ? -7.206 -13.830 10.363 1.00 96.62 189 ALA A CA 1
ATOM 1449 C C . ALA A 1 189 ? -8.653 -13.317 10.507 1.00 96.62 189 ALA A C 1
ATOM 1451 O O . ALA A 1 189 ? -9.581 -13.959 10.026 1.00 96.62 189 ALA A O 1
ATOM 1452 N N . GLN A 1 190 ? -8.862 -12.151 11.128 1.00 97.25 190 GLN A N 1
ATOM 1453 C CA . GLN A 1 190 ? -10.190 -11.532 11.240 1.00 97.25 190 GLN A CA 1
ATOM 1454 C C . GLN A 1 190 ? -10.677 -10.918 9.923 1.00 97.25 190 GLN A C 1
ATOM 1456 O O . GLN A 1 190 ? -11.880 -10.730 9.763 1.00 97.25 190 GLN A O 1
ATOM 1461 N N . LEU A 1 191 ? -9.770 -10.589 8.997 1.00 97.06 191 LEU A N 1
ATOM 1462 C CA . LEU A 1 191 ? -10.135 -10.093 7.668 1.00 97.06 191 LEU A CA 1
ATOM 1463 C C . LEU A 1 191 ? -10.504 -11.231 6.700 1.00 97.06 191 LEU A C 1
ATOM 1465 O O . LEU A 1 191 ? -11.157 -10.983 5.691 1.00 97.06 191 LEU A O 1
ATOM 1469 N N . GLN A 1 192 ? -10.094 -12.464 7.005 1.00 93.00 192 GLN A N 1
ATOM 1470 C CA . GLN A 1 192 ? -10.318 -13.655 6.176 1.00 93.00 192 GLN A CA 1
ATOM 1471 C C . GLN A 1 192 ? -11.530 -14.502 6.607 1.00 93.00 192 GLN A C 1
ATOM 1473 O O . GLN A 1 192 ? -11.867 -15.457 5.907 1.00 93.00 192 GLN A O 1
ATOM 1478 N N . ALA A 1 193 ? -12.144 -14.187 7.753 1.00 78.94 193 ALA A N 1
ATOM 1479 C CA . ALA A 1 193 ? -13.301 -14.889 8.317 1.00 78.94 193 ALA A CA 1
ATOM 1480 C C . ALA A 1 193 ? -14.631 -14.363 7.757 1.00 78.94 193 ALA A C 1
ATOM 1482 O O . ALA A 1 193 ? -15.526 -15.205 7.520 1.00 78.94 193 ALA A O 1
#

Secondary structure (DSSP, 8-state):
-----SSPPPHHHHHHHHHHHTSSSHHHHHHHHIIIIIIHH--GGGG---TTSHHHHHHHHHHHHHHHHHH-S--HHHHHHHHGGGT----HHHHHHHHHHHGGGTTHHHHHHHHHHTS---HHHHHHHHHHHS---HHHHHHHHHHHTSTTTTTTHHHHHHHHHHHHHHHTT-HHHHHHHTTS---HHHH--